Protein AF-A0A534X289-F1 (afdb_monomer)

Mean predicted aligned error: 10.3 Å

Foldseek 3Di:
DDPLPPPPPDPPDPDDDDDDDDDDDDDPPPPDPDPPDPDPQAEAWFEWFKWKWFAQPLPPDLQAIKTKTKTKDAQDPDAFKADCQAQNKKKKKWWDDPDTDIDIATGHHHDQKDDPPVFWIKGADCQLPRHFWRIWIWGQDPNGMTIIITMGGSNSHDDPDFQAAQTAKIKMWMGRGVIHIYIAIFHDPQDFDFPDRHSGMTMGGDRPHTDHD

Structure (mmCIF, N/CA/C/O backbone):
data_AF-A0A534X289-F1
#
_entry.id   AF-A0A534X289-F1
#
loop_
_atom_site.group_PDB
_atom_site.id
_atom_site.type_symbol
_atom_site.label_atom_id
_atom_site.label_alt_id
_atom_site.label_comp_id
_atom_site.label_asym_id
_atom_site.label_entity_id
_atom_site.label_seq_id
_atom_site.pdbx_PDB_ins_code
_atom_site.Cartn_x
_atom_site.Cartn_y
_atom_site.Cartn_z
_atom_site.occupancy
_atom_site.B_iso_or_equiv
_atom_site.auth_seq_id
_atom_site.auth_comp_id
_atom_site.auth_asym_id
_atom_site.auth_atom_id
_atom_site.pdbx_PDB_model_num
ATOM 1 N N . MET A 1 1 ? -25.146 16.264 -45.086 1.00 42.78 1 MET A N 1
ATOM 2 C CA . MET A 1 1 ? -25.282 15.901 -43.659 1.00 42.78 1 MET A CA 1
ATOM 3 C C . MET A 1 1 ? -25.116 17.182 -42.868 1.00 42.78 1 MET A C 1
ATOM 5 O O . MET A 1 1 ? -24.154 17.893 -43.120 1.00 42.78 1 MET A O 1
ATOM 9 N N . ASN A 1 2 ? -26.089 17.523 -42.028 1.00 36.06 2 ASN A N 1
ATOM 10 C CA . ASN A 1 2 ? -26.164 18.832 -41.381 1.00 36.06 2 ASN A CA 1
ATOM 11 C C . ASN A 1 2 ? -25.191 18.915 -40.191 1.00 36.06 2 ASN A C 1
ATOM 13 O O . ASN A 1 2 ? -24.971 17.919 -39.499 1.00 36.06 2 ASN A O 1
ATOM 17 N N . ALA A 1 3 ? -24.617 20.099 -39.957 1.00 41.97 3 ALA A N 1
ATOM 18 C CA . ALA A 1 3 ? -23.594 20.350 -38.932 1.00 41.97 3 ALA A CA 1
ATOM 19 C C . ALA A 1 3 ? -24.076 20.116 -37.487 1.00 41.97 3 ALA A C 1
ATOM 21 O O . ALA A 1 3 ? -23.269 19.931 -36.582 1.00 41.97 3 ALA A O 1
ATOM 22 N N . GLU A 1 4 ? -25.389 20.046 -37.282 1.00 44.88 4 GLU A N 1
ATOM 23 C CA . GLU A 1 4 ? -26.032 19.767 -35.995 1.00 44.88 4 GLU A CA 1
ATOM 24 C C . GLU A 1 4 ? -25.746 18.366 -35.421 1.00 44.88 4 GLU A C 1
ATOM 26 O O . GLU A 1 4 ? -26.003 18.129 -34.245 1.00 44.88 4 GLU A O 1
ATOM 31 N N . ASN A 1 5 ? -25.122 17.469 -36.195 1.00 46.94 5 ASN A N 1
ATOM 32 C CA . ASN A 1 5 ? -24.736 16.129 -35.735 1.00 46.94 5 ASN A CA 1
ATOM 33 C C . ASN A 1 5 ? -23.223 15.948 -35.487 1.00 46.94 5 ASN A C 1
ATOM 35 O O . ASN A 1 5 ? -22.784 14.819 -35.263 1.00 46.94 5 ASN A O 1
ATOM 39 N N . ASN A 1 6 ? -22.407 17.009 -35.539 1.00 48.06 6 ASN A N 1
ATOM 40 C CA . ASN A 1 6 ? -20.945 16.903 -35.421 1.00 48.06 6 ASN A CA 1
ATOM 41 C C . ASN A 1 6 ? -20.395 17.678 -34.208 1.00 48.06 6 ASN A C 1
ATOM 43 O O . ASN A 1 6 ? -19.844 18.765 -34.348 1.00 48.06 6 ASN A O 1
ATOM 47 N N . TRP A 1 7 ? -20.539 17.111 -33.004 1.00 50.19 7 TRP A N 1
ATOM 48 C CA . TRP A 1 7 ? -20.202 17.776 -31.728 1.00 50.19 7 TRP A CA 1
ATOM 49 C C . TRP A 1 7 ? -18.795 17.513 -31.174 1.00 50.19 7 TRP A C 1
ATOM 51 O O . TRP A 1 7 ? -18.571 17.550 -29.961 1.00 50.19 7 TRP A O 1
ATOM 61 N N . TRP A 1 8 ? -17.812 17.258 -32.031 1.00 44.53 8 TRP A N 1
ATOM 62 C CA . TRP A 1 8 ? -16.440 17.020 -31.580 1.00 44.53 8 TRP A CA 1
ATOM 63 C C . TRP A 1 8 ? -15.754 18.346 -31.231 1.00 44.53 8 TRP A C 1
ATOM 65 O O . TRP A 1 8 ? -15.040 18.917 -32.047 1.00 44.53 8 TRP A O 1
ATOM 75 N N . GLY A 1 9 ? -15.985 18.857 -30.018 1.00 46.88 9 GLY A N 1
ATOM 76 C CA . GLY A 1 9 ? -15.234 20.020 -29.528 1.00 46.88 9 GLY A CA 1
ATOM 77 C C . GLY A 1 9 ? -15.714 20.701 -28.249 1.00 46.88 9 GLY A C 1
ATOM 78 O O . GLY A 1 9 ? -14.946 21.456 -27.661 1.00 46.88 9 GLY A O 1
ATOM 79 N N . CYS A 1 10 ? -16.928 20.442 -27.759 1.00 41.38 10 CYS A N 1
ATOM 80 C C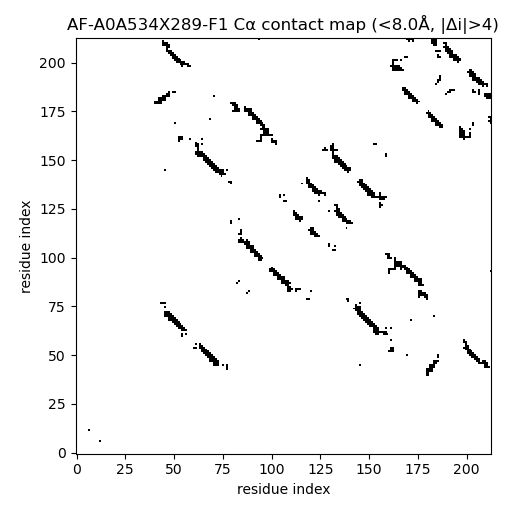A . CYS A 1 10 ? -17.452 21.152 -26.588 1.00 41.38 10 CYS A CA 1
ATOM 81 C C . CYS A 1 10 ? -17.689 20.180 -25.431 1.00 41.38 10 CYS A C 1
ATOM 83 O O . CYS A 1 10 ? -18.550 19.309 -25.517 1.00 41.38 10 CYS A O 1
ATOM 85 N N . ALA A 1 11 ? -16.973 20.356 -24.320 1.00 43.47 11 ALA A N 1
ATOM 86 C CA . ALA A 1 11 ? -17.063 19.492 -23.138 1.00 43.47 11 ALA A CA 1
ATOM 87 C C . ALA A 1 11 ? -18.446 19.477 -22.436 1.00 43.47 11 ALA A C 1
ATOM 89 O O . ALA A 1 11 ? -18.599 18.764 -21.449 1.00 43.47 11 ALA A O 1
ATOM 90 N N . ALA A 1 12 ? -19.445 20.237 -22.907 1.00 47.31 12 ALA A N 1
ATOM 91 C CA . ALA A 1 12 ? -20.741 20.374 -22.235 1.00 47.31 12 ALA A CA 1
ATOM 92 C C . ALA A 1 12 ? -22.000 20.244 -23.124 1.00 47.31 12 ALA A C 1
ATOM 94 O O . ALA A 1 12 ? -23.100 20.321 -22.587 1.00 47.31 12 ALA A O 1
ATOM 95 N N . GLY A 1 13 ? -21.891 20.020 -24.442 1.00 42.81 13 GLY A N 1
ATOM 96 C CA . GLY A 1 13 ? -23.067 20.038 -25.337 1.00 42.81 13 GLY A CA 1
ATOM 97 C C . GLY A 1 13 ? -23.806 21.397 -25.355 1.00 42.81 13 GLY A C 1
ATOM 98 O O . GLY A 1 13 ? -23.381 22.351 -24.696 1.00 42.81 13 GLY A O 1
ATOM 99 N N . PRO A 1 14 ? -24.894 21.551 -26.129 1.00 42.94 14 PRO A N 1
ATOM 100 C CA . PRO A 1 14 ? -25.684 22.778 -26.104 1.00 42.94 14 PRO A CA 1
ATOM 101 C C . PRO A 1 14 ? -26.495 22.836 -24.794 1.00 42.94 14 PRO A C 1
ATOM 103 O O . PRO A 1 14 ? -26.912 21.786 -24.296 1.00 42.94 14 PRO A O 1
ATOM 106 N N . PRO A 1 15 ? -26.762 24.035 -24.235 1.00 50.62 15 PRO A N 1
ATOM 107 C CA . PRO A 1 15 ? -26.709 25.353 -24.872 1.00 50.62 15 PRO A CA 1
ATOM 108 C C . PRO A 1 15 ? -25.656 26.291 -24.236 1.00 50.62 15 PRO A C 1
ATOM 110 O O . PRO A 1 15 ? -25.992 27.346 -23.700 1.00 50.62 15 PRO A O 1
ATOM 113 N N . GLY A 1 16 ? -24.374 25.909 -24.254 1.00 43.03 16 GLY A N 1
ATOM 114 C CA . GLY A 1 16 ? -23.273 26.747 -23.754 1.00 43.03 16 GLY A CA 1
ATOM 115 C C . GLY A 1 16 ? -22.749 27.763 -24.782 1.00 43.03 16 GLY A C 1
ATOM 116 O O . GLY A 1 16 ? -22.649 27.457 -25.967 1.00 43.03 16 GLY A O 1
ATOM 117 N N . ALA A 1 17 ? -22.404 28.971 -24.327 1.00 38.16 17 ALA A N 1
ATOM 118 C CA . ALA A 1 17 ? -21.911 30.078 -25.153 1.00 38.16 17 ALA A CA 1
ATOM 119 C C . ALA A 1 17 ? -20.528 29.801 -25.786 1.00 38.16 17 ALA A C 1
ATOM 121 O O . ALA A 1 17 ? -19.626 29.320 -25.101 1.00 38.16 17 ALA A O 1
ATOM 122 N N . GLY A 1 18 ? -20.361 30.162 -27.070 1.00 44.59 18 GLY A N 1
ATOM 123 C CA . GLY A 1 18 ? -19.090 30.066 -27.814 1.00 44.59 18 GLY A CA 1
ATOM 124 C C . GLY A 1 18 ? -19.161 29.453 -29.223 1.00 44.59 18 GLY A C 1
ATOM 125 O O . GLY A 1 18 ? -18.144 28.980 -29.711 1.00 44.59 18 GLY A O 1
ATOM 126 N N . CYS A 1 19 ? -20.337 29.397 -29.858 1.00 44.69 19 CYS A N 1
ATOM 127 C CA . CYS A 1 19 ? -20.492 28.937 -31.244 1.00 44.69 19 CYS A CA 1
ATOM 128 C C . CYS A 1 19 ? -20.984 30.101 -32.114 1.00 44.69 19 CYS A C 1
ATOM 130 O O . CYS A 1 19 ? -22.182 30.368 -32.197 1.00 44.69 19 CYS A O 1
ATOM 132 N N . ASP A 1 20 ? -20.054 30.839 -32.697 1.00 40.94 20 ASP A N 1
ATOM 133 C CA . ASP A 1 20 ? -20.297 31.952 -33.603 1.00 40.94 20 ASP A CA 1
ATOM 134 C C . ASP A 1 20 ? -20.707 31.467 -35.007 1.00 40.94 20 ASP A C 1
ATOM 136 O O . ASP A 1 20 ? -20.349 30.391 -35.483 1.00 40.94 20 ASP A O 1
ATOM 140 N N . THR A 1 21 ? -21.543 32.282 -35.644 1.00 45.06 21 THR A N 1
ATOM 141 C CA . THR A 1 21 ? -22.489 32.005 -36.737 1.00 45.06 21 THR A CA 1
ATOM 142 C C . THR A 1 21 ? -21.858 31.853 -38.130 1.00 45.06 21 THR A C 1
ATOM 144 O O . THR A 1 21 ? -22.389 32.350 -39.124 1.00 45.06 21 THR A O 1
ATOM 147 N N . GLY A 1 22 ? -20.715 31.180 -38.238 1.00 43.75 22 GLY A N 1
ATOM 148 C CA . GLY A 1 22 ? -20.023 30.990 -39.514 1.00 43.75 22 GLY A CA 1
ATOM 149 C C . GLY A 1 22 ? -20.717 29.978 -40.433 1.00 43.75 22 GLY A C 1
ATOM 150 O O . GLY A 1 22 ? -20.530 28.775 -40.286 1.00 43.75 22 GLY A O 1
ATOM 151 N N . THR A 1 23 ? -21.468 30.442 -41.435 1.00 44.94 23 THR A N 1
ATOM 152 C CA . THR A 1 23 ? -21.873 29.613 -42.584 1.00 44.94 23 THR A CA 1
ATOM 153 C C . THR A 1 23 ? -20.751 29.586 -43.620 1.00 44.94 23 THR A C 1
ATOM 155 O O . THR A 1 23 ? -20.653 30.480 -44.459 1.00 44.94 23 THR A O 1
ATOM 158 N N . GLY A 1 24 ? -19.900 28.562 -43.563 1.00 44.59 24 GLY A N 1
ATOM 159 C CA . GLY A 1 24 ? -18.888 28.271 -44.579 1.00 44.59 24 GLY A CA 1
ATOM 160 C C . GLY A 1 24 ? -18.787 26.769 -44.844 1.00 44.59 24 GLY A C 1
ATOM 161 O O . GLY A 1 24 ? -19.017 25.962 -43.944 1.00 44.59 24 GLY A O 1
ATOM 162 N N . ASN A 1 25 ? -18.461 26.385 -46.082 1.00 47.44 25 ASN A N 1
ATOM 163 C CA . ASN A 1 25 ? -18.229 24.985 -46.437 1.00 47.44 25 ASN A CA 1
ATOM 164 C C . ASN A 1 25 ? -16.987 24.461 -45.702 1.00 47.44 25 ASN A C 1
ATOM 166 O O . ASN A 1 25 ? -15.884 24.961 -45.912 1.00 47.44 25 ASN A O 1
ATOM 170 N N . VAL A 1 26 ? -17.163 23.434 -44.871 1.00 47.91 26 VAL A N 1
ATOM 171 C CA . VAL A 1 26 ? -16.056 22.657 -44.302 1.00 47.91 26 VAL A CA 1
ATOM 172 C C . VAL A 1 26 ? -15.535 21.685 -45.358 1.00 47.91 26 VAL A C 1
ATOM 174 O O . VAL A 1 26 ? -16.252 20.786 -45.791 1.00 47.91 26 VAL A O 1
ATOM 177 N N . ASP A 1 27 ? -14.291 21.892 -45.783 1.00 44.59 27 ASP A N 1
ATOM 178 C CA . ASP A 1 27 ? -13.539 20.958 -46.620 1.00 44.59 27 ASP A CA 1
ATOM 179 C C . ASP A 1 27 ? -13.237 19.688 -45.805 1.00 44.59 27 ASP A C 1
ATOM 181 O O . ASP A 1 27 ? -12.596 19.745 -44.754 1.00 44.59 27 ASP A O 1
ATOM 185 N N . THR A 1 28 ? -13.767 18.539 -46.228 1.00 50.28 28 THR A N 1
ATOM 186 C CA . THR A 1 28 ? -13.704 17.280 -45.466 1.00 50.28 28 THR A CA 1
ATOM 187 C C . THR A 1 28 ? -12.514 16.400 -45.848 1.00 50.28 28 THR A C 1
ATOM 189 O O . THR A 1 28 ? -12.622 15.172 -45.746 1.00 50.28 28 THR A O 1
ATOM 192 N N . SER A 1 29 ? -11.383 16.949 -46.313 1.00 51.28 29 SER A N 1
ATOM 193 C CA . SER A 1 29 ? -10.235 16.085 -46.603 1.00 51.28 29 SER A CA 1
ATOM 194 C C . SER A 1 29 ? -8.828 16.655 -46.401 1.00 51.28 29 SER A C 1
ATOM 196 O O . SER A 1 29 ? -8.541 17.761 -46.848 1.00 51.28 29 SER A O 1
ATOM 198 N N . PRO A 1 30 ? -7.919 15.846 -45.811 1.00 50.28 30 PRO A N 1
ATOM 199 C CA . PRO A 1 30 ? -8.177 14.541 -45.199 1.00 50.28 30 PRO A CA 1
ATOM 200 C C . PRO A 1 30 ? -8.725 14.706 -43.775 1.00 50.28 30 PRO A C 1
ATOM 202 O O . PRO A 1 30 ? -8.276 15.565 -43.018 1.00 50.28 30 PRO A O 1
ATOM 205 N N . ALA A 1 31 ? -9.684 13.858 -43.392 1.00 56.19 31 ALA A N 1
ATOM 206 C CA . ALA A 1 31 ? -10.112 13.749 -42.002 1.00 56.19 31 ALA A CA 1
ATOM 207 C C . ALA A 1 31 ? -8.892 13.423 -41.126 1.00 56.19 31 ALA A C 1
ATOM 209 O O . ALA A 1 31 ? -8.184 12.446 -41.381 1.00 56.19 31 ALA A O 1
ATOM 210 N N . ALA A 1 32 ? -8.631 14.255 -40.116 1.00 54.12 32 ALA A N 1
ATOM 211 C CA . ALA A 1 32 ? -7.597 13.982 -39.130 1.00 54.12 32 ALA A CA 1
ATOM 212 C C . ALA A 1 32 ? -7.827 12.587 -38.529 1.00 54.12 32 ALA A C 1
ATOM 214 O O . ALA A 1 32 ? -8.963 12.218 -38.219 1.00 54.12 32 ALA A O 1
ATOM 215 N N . ALA A 1 33 ? -6.756 11.802 -38.395 1.00 55.50 33 ALA A N 1
ATOM 216 C CA . ALA A 1 33 ? -6.830 10.483 -37.785 1.00 55.50 33 ALA A CA 1
ATOM 217 C C . ALA A 1 33 ? -7.488 10.597 -36.403 1.00 55.50 33 ALA A C 1
ATOM 219 O O . ALA A 1 33 ? -7.084 11.427 -35.587 1.00 55.50 33 ALA A O 1
ATOM 220 N N . VAL A 1 34 ? -8.508 9.773 -36.156 1.00 55.94 34 VAL A N 1
ATOM 221 C CA . VAL A 1 34 ? -9.132 9.659 -34.836 1.00 55.94 34 VAL A CA 1
ATOM 222 C C . VAL A 1 34 ? -8.006 9.336 -33.848 1.00 55.94 34 VAL A C 1
ATOM 224 O O . VAL A 1 34 ? -7.309 8.342 -34.070 1.00 55.94 34 VAL A O 1
ATOM 227 N N . PRO A 1 35 ? -7.760 10.151 -32.804 1.00 49.84 35 PRO A N 1
ATOM 228 C CA . PRO A 1 35 ? -6.752 9.803 -31.817 1.00 49.84 35 PRO A CA 1
ATOM 229 C C . PRO A 1 35 ? -7.124 8.439 -31.243 1.00 49.84 35 PRO A C 1
ATOM 231 O O . PRO A 1 35 ? -8.281 8.213 -30.878 1.00 49.84 35 PRO A O 1
ATOM 234 N N . ASN A 1 36 ? -6.161 7.515 -31.217 1.00 50.38 36 ASN A N 1
ATOM 235 C CA . ASN A 1 36 ? -6.362 6.188 -30.655 1.00 50.38 36 ASN A CA 1
ATOM 236 C C . ASN A 1 36 ? -7.048 6.328 -29.289 1.00 50.38 36 ASN A C 1
ATOM 238 O O . ASN A 1 36 ? -6.600 7.107 -28.445 1.00 50.38 36 ASN A O 1
ATOM 242 N N . SER A 1 37 ? -8.131 5.574 -29.077 1.00 52.91 37 SER A N 1
ATOM 243 C CA . SER A 1 37 ? -8.743 5.410 -27.758 1.00 52.91 37 SER A CA 1
ATOM 244 C C . SER A 1 37 ? -7.634 5.178 -26.735 1.00 52.91 37 SER A C 1
ATOM 246 O O . SER A 1 37 ? -6.794 4.309 -26.989 1.00 52.91 37 SER A O 1
ATOM 248 N N . CYS A 1 38 ? -7.609 5.954 -25.639 1.00 45.84 38 CYS A N 1
ATOM 249 C CA . CYS A 1 38 ? -6.645 5.798 -24.546 1.00 45.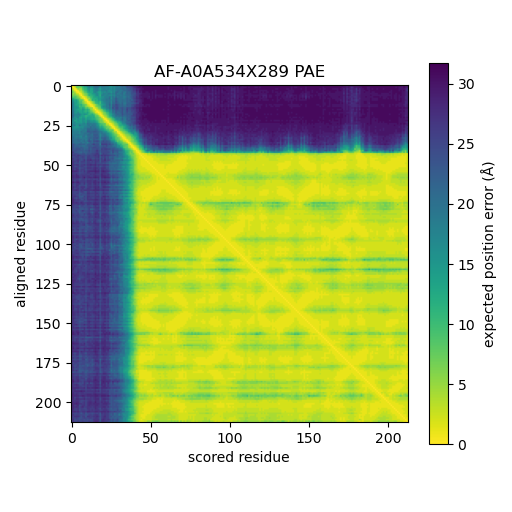84 38 CYS A CA 1
ATOM 250 C C . CYS A 1 38 ? -6.367 4.312 -24.335 1.00 45.84 38 CYS A C 1
ATOM 252 O O . CYS A 1 38 ? -7.279 3.568 -23.968 1.00 45.84 38 CYS A O 1
ATOM 254 N N . ALA A 1 39 ? -5.134 3.877 -24.618 1.00 44.91 39 ALA A N 1
ATOM 255 C CA . ALA A 1 39 ? -4.733 2.523 -24.287 1.00 44.91 39 ALA A CA 1
ATOM 256 C C . ALA A 1 39 ? -5.073 2.315 -22.803 1.00 44.91 39 ALA A C 1
ATOM 258 O O . ALA A 1 39 ? -4.794 3.218 -22.001 1.00 44.91 39 ALA A O 1
ATOM 259 N N . PRO A 1 40 ? -5.724 1.199 -22.427 1.00 50.16 40 PRO A N 1
ATOM 260 C CA . PRO A 1 40 ? -5.972 0.932 -21.023 1.00 50.16 40 PRO A CA 1
ATOM 261 C C . PRO A 1 40 ? -4.629 1.044 -20.309 1.00 50.16 40 PRO A C 1
ATOM 263 O O . PRO A 1 40 ? -3.630 0.499 -20.783 1.00 50.16 40 PRO A O 1
ATOM 266 N N . THR A 1 41 ? -4.583 1.799 -19.210 1.00 52.97 41 THR A N 1
ATOM 267 C CA . THR A 1 41 ? -3.418 1.778 -18.330 1.00 52.97 41 THR A CA 1
ATOM 268 C C . THR A 1 41 ? -3.164 0.314 -18.013 1.00 52.97 41 THR A C 1
ATOM 270 O O . THR A 1 41 ? -4.022 -0.338 -17.408 1.00 52.97 41 THR A O 1
ATOM 273 N N . VAL A 1 42 ? -2.039 -0.219 -18.504 1.00 59.69 42 VAL A N 1
ATOM 274 C CA . VAL A 1 42 ? -1.662 -1.605 -18.235 1.00 59.69 42 VAL A CA 1
ATOM 275 C C . VAL A 1 42 ? -1.704 -1.753 -16.720 1.00 59.69 42 VAL A C 1
ATOM 277 O O . VAL A 1 42 ? -1.259 -0.866 -15.984 1.00 59.69 42 VAL A O 1
ATOM 280 N N . THR A 1 43 ? -2.442 -2.761 -16.277 1.00 84.12 43 THR A N 1
ATOM 281 C CA . THR A 1 43 ? -2.729 -2.976 -14.869 1.00 84.12 43 THR A CA 1
ATOM 282 C C . THR A 1 43 ? -2.258 -4.374 -14.531 1.00 84.12 43 THR A C 1
ATOM 284 O O . THR A 1 43 ? -2.942 -5.352 -14.827 1.00 84.12 43 THR A O 1
ATOM 287 N N . ALA A 1 44 ? -1.086 -4.450 -13.914 1.00 93.12 44 ALA A N 1
ATOM 288 C CA . ALA A 1 44 ? -0.560 -5.669 -13.333 1.00 93.12 44 ALA A CA 1
ATOM 289 C C . ALA A 1 44 ? -1.318 -6.003 -12.042 1.00 93.12 44 ALA A C 1
ATOM 291 O O . ALA A 1 44 ? -1.641 -5.121 -11.234 1.00 93.12 44 ALA A O 1
ATOM 292 N N . THR A 1 45 ? -1.588 -7.283 -11.813 1.00 95.75 45 THR A N 1
ATOM 293 C CA . THR A 1 45 ? -2.197 -7.763 -10.570 1.00 95.75 45 THR A CA 1
ATOM 294 C C . THR A 1 45 ? -1.184 -8.567 -9.788 1.00 95.75 45 THR A C 1
ATOM 296 O O . THR A 1 45 ? -0.846 -9.673 -10.176 1.00 95.75 45 THR A O 1
ATOM 299 N N . VAL A 1 46 ? -0.774 -8.043 -8.635 1.00 97.19 46 VAL A N 1
ATOM 300 C CA . VAL A 1 46 ? 0.269 -8.644 -7.803 1.00 97.19 46 VAL A CA 1
ATOM 301 C C . VAL A 1 46 ? -0.351 -9.290 -6.571 1.00 97.19 46 VAL A C 1
ATOM 303 O O . VAL A 1 46 ? -1.135 -8.675 -5.834 1.00 97.19 46 VAL A O 1
ATOM 306 N N . ARG A 1 47 ? 0.057 -10.521 -6.259 1.00 98.19 47 ARG A N 1
ATOM 307 C CA . ARG A 1 47 ? -0.396 -11.213 -5.049 1.00 98.19 47 ARG A CA 1
ATOM 308 C C . ARG A 1 47 ? -0.002 -10.483 -3.760 1.00 98.19 47 ARG A C 1
ATOM 310 O O . ARG A 1 47 ? 1.172 -10.301 -3.408 1.00 98.19 47 ARG A O 1
ATOM 317 N N . GLY A 1 48 ? -1.026 -10.140 -2.981 1.00 98.12 48 GLY A N 1
ATOM 318 C CA . GLY A 1 48 ? -0.882 -9.581 -1.644 1.00 98.12 48 GLY A CA 1
ATOM 319 C C . GLY A 1 48 ? -0.256 -10.557 -0.639 1.00 98.12 48 GLY A C 1
ATOM 320 O O . GLY A 1 48 ? -0.229 -11.772 -0.816 1.00 98.12 48 GLY A O 1
ATOM 321 N N . LYS A 1 49 ? 0.234 -10.021 0.480 1.00 98.56 49 LYS A N 1
ATOM 322 C CA . LYS A 1 49 ? 0.782 -10.792 1.606 1.00 98.56 49 LYS A CA 1
ATOM 323 C C . LYS A 1 49 ? 0.163 -10.399 2.943 1.00 98.56 49 LYS A C 1
ATOM 325 O O . LYS A 1 49 ? -0.254 -11.275 3.702 1.00 98.56 49 LYS A O 1
ATOM 330 N N . VAL A 1 50 ? 0.109 -9.103 3.245 1.00 98.81 50 VAL A N 1
ATOM 331 C CA . VAL A 1 50 ? -0.545 -8.561 4.446 1.00 98.81 50 VAL A CA 1
ATOM 332 C C . VAL A 1 50 ? -1.199 -7.233 4.107 1.00 98.81 50 VAL A C 1
ATOM 334 O O . VAL A 1 50 ? -0.543 -6.363 3.543 1.00 98.81 50 VAL A O 1
ATOM 337 N N . PHE A 1 51 ? -2.441 -7.063 4.542 1.00 98.81 51 PHE A N 1
ATOM 338 C CA . PHE A 1 51 ? -3.100 -5.771 4.648 1.00 98.81 51 PHE A CA 1
ATOM 339 C C . PHE A 1 51 ? -3.427 -5.509 6.114 1.00 98.81 51 PHE A C 1
ATOM 341 O O . PHE A 1 51 ? -3.894 -6.407 6.819 1.00 98.81 51 PHE A O 1
ATOM 348 N N . LEU A 1 52 ? -3.142 -4.306 6.596 1.00 98.81 52 LEU A N 1
ATOM 349 C CA . LEU A 1 52 ? -3.397 -3.899 7.970 1.00 98.81 52 LEU A CA 1
ATOM 350 C C . LEU A 1 52 ? -3.807 -2.432 8.004 1.00 98.81 52 LEU A C 1
ATOM 352 O O . LEU A 1 52 ? -3.038 -1.576 7.572 1.00 98.81 52 LEU A O 1
ATOM 356 N N . VAL A 1 53 ? -4.941 -2.164 8.639 1.00 98.69 53 VAL A N 1
ATOM 357 C CA . VAL A 1 53 ? -5.317 -0.853 9.166 1.00 98.69 53 VAL A CA 1
ATOM 358 C C . VAL A 1 53 ? -5.423 -0.998 10.677 1.00 98.69 53 VAL A C 1
ATOM 360 O O . VAL A 1 53 ? -6.114 -1.886 11.178 1.00 98.69 53 VAL A O 1
ATOM 363 N N . ARG A 1 54 ? -4.707 -0.158 11.418 1.00 98.50 54 ARG A N 1
ATOM 364 C CA . ARG A 1 54 ? -4.793 -0.077 12.876 1.00 98.50 54 ARG A CA 1
ATOM 365 C C . ARG A 1 54 ? -5.165 1.343 13.272 1.00 98.50 54 ARG A C 1
ATOM 367 O O . ARG A 1 54 ? -4.483 2.280 12.868 1.00 98.50 54 ARG A O 1
ATOM 374 N N . ASP A 1 55 ? -6.175 1.456 14.117 1.00 97.94 55 ASP A N 1
ATOM 375 C CA . ASP A 1 55 ? -6.638 2.678 14.765 1.00 97.94 55 ASP A CA 1
ATOM 376 C C . ASP A 1 55 ? -6.805 2.398 16.271 1.00 97.94 55 ASP A C 1
ATOM 378 O O . ASP A 1 55 ? -7.848 1.914 16.708 1.00 97.94 55 ASP A O 1
ATOM 382 N N . PRO A 1 56 ? -5.766 2.639 17.090 1.00 97.62 56 PRO A N 1
ATOM 383 C CA . PRO A 1 56 ? -5.819 2.345 18.522 1.00 97.62 56 PRO A CA 1
ATOM 384 C C . PRO A 1 56 ? -6.860 3.167 19.287 1.00 97.62 56 PRO A C 1
ATOM 386 O O . PRO A 1 56 ? -7.195 2.800 20.408 1.00 97.62 56 PRO A O 1
ATOM 389 N N . SER A 1 57 ? -7.326 4.278 18.713 1.00 96.38 57 SER A N 1
ATOM 390 C CA . SER A 1 57 ? -8.283 5.189 19.338 1.00 96.38 57 SER A CA 1
ATOM 391 C C . SER A 1 57 ? -9.709 4.989 18.814 1.00 96.38 57 SER A C 1
ATOM 393 O O . SER A 1 57 ? -10.574 5.802 19.125 1.00 96.38 57 SER A O 1
ATOM 395 N N . ALA A 1 58 ? -9.957 3.950 18.004 1.00 94.56 58 ALA A N 1
ATOM 396 C CA . ALA A 1 58 ? -11.268 3.645 17.421 1.00 94.56 58 ALA A CA 1
ATOM 397 C C . ALA A 1 58 ? -11.938 4.865 16.753 1.00 94.56 58 ALA A C 1
ATOM 399 O O . ALA A 1 58 ? -13.131 5.106 16.916 1.00 94.56 58 ALA A O 1
ATOM 400 N N . GLY A 1 59 ? -11.156 5.663 16.022 1.00 93.38 59 GLY A N 1
ATOM 401 C CA . GLY A 1 59 ? -11.633 6.851 15.315 1.00 93.38 59 GLY A CA 1
ATOM 402 C C . GLY A 1 59 ? -11.488 8.168 16.074 1.00 93.38 59 GLY A C 1
ATOM 403 O O . GLY A 1 59 ? -11.526 9.212 15.429 1.00 93.38 59 GLY A O 1
ATOM 404 N N . ALA A 1 60 ? -11.243 8.148 17.388 1.00 95.88 60 ALA A N 1
ATOM 405 C CA . ALA A 1 60 ? -11.126 9.380 18.174 1.00 95.88 60 ALA A CA 1
ATOM 406 C C . ALA A 1 60 ? -9.858 10.198 17.858 1.00 95.88 60 ALA A C 1
ATOM 408 O O . ALA A 1 60 ? -9.845 11.407 18.054 1.00 95.88 60 ALA A O 1
ATOM 409 N N . ASP A 1 61 ? -8.793 9.557 17.360 1.00 96.44 61 ASP A N 1
ATOM 410 C CA . ASP A 1 61 ? -7.545 10.236 16.990 1.00 96.44 61 ASP A CA 1
ATOM 411 C C . ASP A 1 61 ? -6.926 9.619 15.720 1.00 96.44 61 ASP A C 1
ATOM 413 O O . ASP A 1 61 ? -6.174 8.635 15.794 1.00 96.44 61 ASP A O 1
ATOM 417 N N . PRO A 1 62 ? -7.202 10.204 14.538 1.00 95.81 62 PRO A N 1
ATOM 418 C CA . PRO A 1 62 ? -6.645 9.745 13.270 1.00 95.81 62 PRO A CA 1
ATOM 419 C C . PRO A 1 62 ? -5.113 9.776 13.199 1.00 95.81 62 PRO A C 1
ATOM 421 O O . PRO A 1 62 ? -4.529 9.033 12.407 1.00 95.81 62 PRO A O 1
ATOM 424 N N . THR A 1 63 ? -4.426 10.572 14.026 1.00 97.25 63 THR A N 1
ATOM 425 C CA . THR A 1 63 ? -2.955 10.664 13.996 1.00 97.25 63 THR A CA 1
ATOM 426 C C . THR A 1 63 ? -2.285 9.380 14.496 1.00 97.25 63 THR A C 1
ATOM 428 O O . THR A 1 63 ? -1.158 9.046 14.114 1.00 97.25 63 THR A O 1
ATOM 431 N N . ARG A 1 64 ? -3.003 8.577 15.288 1.00 97.69 64 ARG A N 1
ATOM 432 C CA . ARG A 1 64 ? -2.532 7.275 15.785 1.00 97.69 64 ARG A CA 1
ATOM 433 C C . ARG A 1 64 ? -2.757 6.137 14.795 1.00 97.69 64 ARG A C 1
ATOM 435 O O . ARG A 1 64 ? -2.347 5.002 15.070 1.00 97.69 64 ARG A O 1
ATOM 442 N N . ARG A 1 65 ? -3.362 6.418 13.637 1.00 98.31 65 ARG A N 1
ATOM 443 C CA . ARG A 1 65 ? -3.590 5.419 12.593 1.00 98.31 65 ARG A CA 1
ATOM 444 C C . ARG A 1 65 ? -2.290 4.952 11.962 1.00 98.31 65 ARG A C 1
ATOM 446 O O . ARG A 1 65 ? -1.347 5.716 11.738 1.00 98.31 65 ARG A O 1
ATOM 453 N N . ARG A 1 66 ? -2.259 3.666 11.633 1.00 98.62 66 ARG A N 1
ATOM 454 C CA . ARG A 1 66 ? -1.155 3.028 10.919 1.00 98.62 66 ARG A CA 1
ATOM 455 C C . ARG A 1 66 ? -1.695 2.062 9.884 1.00 98.62 66 ARG A C 1
ATOM 457 O O . ARG A 1 66 ? -2.440 1.146 10.230 1.00 98.62 66 ARG A O 1
ATOM 464 N N . LEU A 1 67 ? -1.237 2.221 8.647 1.00 98.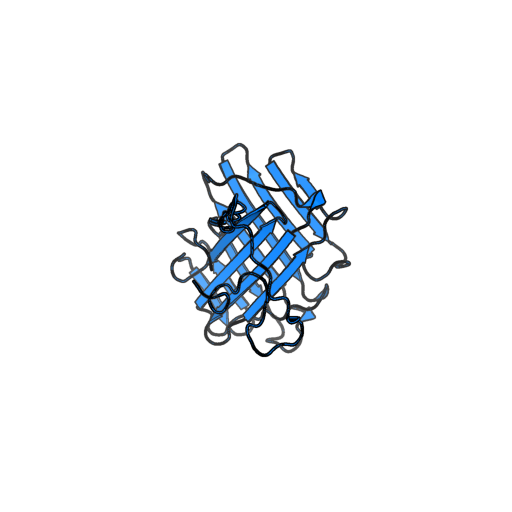75 67 LEU A N 1
ATOM 465 C CA . LEU A 1 67 ? -1.537 1.298 7.563 1.00 98.75 67 LEU A CA 1
ATOM 466 C C . LEU A 1 67 ? -0.261 0.599 7.108 1.00 98.75 67 LEU A C 1
ATOM 468 O O . LEU A 1 67 ? 0.805 1.212 7.018 1.00 98.75 67 LEU A O 1
ATOM 472 N N . LEU A 1 68 ? -0.371 -0.694 6.830 1.00 98.88 68 LEU A N 1
ATOM 473 C CA . LEU A 1 68 ? 0.700 -1.500 6.259 1.00 98.88 68 LEU A CA 1
ATOM 474 C C . LEU A 1 68 ? 0.120 -2.385 5.163 1.00 98.88 68 LEU A C 1
ATOM 476 O O . LEU A 1 68 ? -0.746 -3.216 5.435 1.00 98.88 68 LEU A O 1
ATOM 480 N N . VAL A 1 69 ? 0.667 -2.252 3.961 1.00 98.88 69 VAL A N 1
ATOM 481 C CA . VAL A 1 69 ? 0.382 -3.146 2.839 1.00 98.88 69 VAL A CA 1
ATOM 482 C C . VAL A 1 69 ? 1.675 -3.819 2.411 1.00 98.88 69 VAL A C 1
ATOM 484 O O . VAL A 1 69 ? 2.708 -3.163 2.271 1.00 98.88 69 VAL A O 1
ATOM 487 N N . LEU A 1 70 ? 1.627 -5.136 2.242 1.00 98.88 70 LEU A N 1
ATOM 488 C CA . LEU A 1 70 ? 2.715 -5.967 1.744 1.00 98.88 70 LEU A CA 1
ATOM 489 C C . LEU A 1 70 ? 2.197 -6.821 0.590 1.00 98.88 70 LEU A C 1
ATOM 491 O O . LEU A 1 70 ? 1.159 -7.466 0.741 1.00 98.88 70 LEU A O 1
ATOM 495 N N . ALA A 1 71 ? 2.964 -6.894 -0.492 1.00 98.44 71 ALA A N 1
ATOM 496 C CA . ALA A 1 71 ? 2.831 -7.870 -1.569 1.00 98.44 71 ALA A CA 1
ATOM 497 C C . ALA A 1 71 ? 4.040 -8.797 -1.579 1.00 98.44 71 ALA A C 1
ATOM 499 O O . ALA A 1 71 ? 5.162 -8.388 -1.254 1.00 98.44 71 ALA A O 1
ATOM 500 N N . ARG A 1 72 ? 3.791 -10.047 -1.955 1.00 98.06 72 ARG A N 1
ATOM 501 C CA . ARG A 1 72 ? 4.837 -11.010 -2.274 1.00 98.06 72 ARG A CA 1
ATOM 502 C C . ARG A 1 72 ? 4.262 -12.040 -3.224 1.00 98.06 72 ARG A C 1
ATOM 504 O O . ARG A 1 72 ? 3.544 -12.943 -2.795 1.00 98.06 72 ARG A O 1
ATOM 511 N N . GLU A 1 73 ? 4.679 -11.939 -4.469 1.00 97.31 73 GLU A N 1
ATOM 512 C CA . GLU A 1 73 ? 4.334 -12.875 -5.521 1.00 97.31 73 GLU A CA 1
ATOM 513 C C . GLU A 1 73 ? 5.580 -13.623 -5.971 1.00 97.31 73 GLU A C 1
ATOM 515 O O . GLU A 1 73 ? 6.620 -13.026 -6.250 1.00 97.31 73 GLU A O 1
ATOM 520 N N . LEU A 1 74 ? 5.494 -14.949 -5.964 1.00 94.94 74 LEU A N 1
ATOM 521 C CA . LEU A 1 74 ? 6.574 -15.810 -6.427 1.00 94.94 74 LEU A CA 1
ATOM 522 C C . LEU A 1 74 ? 6.403 -16.034 -7.928 1.00 94.94 74 LEU A C 1
ATOM 524 O O . LEU A 1 74 ? 5.273 -16.220 -8.364 1.00 94.94 74 LEU A O 1
ATOM 528 N N . ALA A 1 75 ? 7.512 -16.064 -8.673 1.00 93.06 75 ALA A N 1
ATOM 529 C CA . ALA A 1 75 ? 7.513 -16.299 -10.120 1.00 93.06 75 ALA A CA 1
ATOM 530 C C . ALA A 1 75 ? 6.524 -15.394 -10.887 1.00 93.06 75 ALA A C 1
ATOM 532 O O . ALA A 1 75 ? 5.775 -15.857 -11.740 1.00 93.06 75 ALA A O 1
ATOM 533 N N . SER A 1 76 ? 6.522 -14.101 -10.560 1.00 91.75 76 SER A N 1
ATOM 534 C CA . SER A 1 76 ? 5.660 -13.109 -11.201 1.00 91.75 76 SER A CA 1
ATOM 535 C C . SER A 1 76 ? 6.101 -12.848 -12.645 1.00 91.75 76 SER A C 1
ATOM 537 O O . SER A 1 76 ? 7.297 -12.639 -12.911 1.00 91.75 76 SER A O 1
ATOM 539 N N . GLY A 1 77 ? 5.129 -12.845 -13.559 1.00 90.38 77 GLY A N 1
ATOM 540 C CA . GLY A 1 77 ? 5.300 -12.429 -14.954 1.00 90.38 77 GLY A CA 1
ATOM 541 C C . GLY A 1 77 ? 5.315 -10.910 -15.134 1.00 90.38 77 GLY A C 1
ATOM 542 O O . GLY A 1 77 ? 5.734 -10.436 -16.188 1.00 90.38 77 GLY A O 1
ATOM 543 N N . ASP A 1 78 ? 4.927 -10.157 -14.102 1.00 91.75 78 ASP A N 1
ATOM 544 C CA . ASP A 1 78 ? 4.803 -8.708 -14.180 1.00 91.75 78 ASP A CA 1
ATOM 545 C C . ASP A 1 78 ? 6.167 -8.029 -14.316 1.00 91.75 78 ASP A C 1
ATOM 547 O O . ASP A 1 78 ? 7.177 -8.413 -13.697 1.00 91.75 78 ASP A O 1
ATOM 551 N N . MET A 1 79 ? 6.175 -6.972 -15.124 1.00 90.12 79 MET A N 1
ATOM 552 C CA . MET A 1 79 ? 7.318 -6.091 -15.312 1.00 90.12 79 MET A CA 1
ATOM 553 C C . MET A 1 79 ? 7.126 -4.802 -14.526 1.00 90.12 79 MET A C 1
ATOM 555 O O . MET A 1 79 ? 6.011 -4.383 -14.248 1.00 90.12 79 MET A O 1
ATOM 559 N N . LEU A 1 80 ? 8.238 -4.166 -14.160 1.00 93.50 80 LEU A N 1
ATOM 560 C CA . LEU A 1 80 ? 8.197 -2.851 -13.543 1.00 93.50 80 LEU A CA 1
ATOM 561 C C . LEU A 1 80 ? 8.345 -1.775 -14.624 1.00 93.50 80 LEU A C 1
ATOM 563 O O . LEU A 1 80 ? 9.445 -1.556 -15.130 1.00 93.50 80 LEU A O 1
ATOM 567 N N . VAL A 1 81 ? 7.249 -1.103 -14.958 1.00 94.12 81 VAL A N 1
ATOM 568 C CA . VAL A 1 81 ? 7.191 -0.040 -15.967 1.00 94.12 81 VAL A CA 1
ATOM 569 C C . VAL A 1 81 ? 7.061 1.339 -15.314 1.00 94.12 81 VAL A C 1
ATOM 571 O O . VAL A 1 81 ? 6.174 1.587 -14.491 1.00 94.12 81 VAL A O 1
ATOM 574 N N . GLY A 1 82 ? 7.938 2.255 -15.733 1.00 94.06 82 GLY A N 1
ATOM 575 C CA . GLY A 1 82 ? 7.968 3.657 -15.314 1.00 94.06 82 GLY A CA 1
ATOM 576 C C . GLY A 1 82 ? 9.104 3.998 -14.347 1.00 94.06 82 GLY A C 1
ATOM 577 O O . GLY A 1 82 ? 9.834 3.133 -13.864 1.00 94.06 82 GLY A O 1
ATOM 578 N N . ASN A 1 83 ? 9.255 5.294 -14.060 1.00 95.56 83 ASN A N 1
ATOM 579 C CA . ASN A 1 83 ? 10.277 5.802 -13.150 1.00 95.56 83 ASN A CA 1
ATOM 580 C C . ASN A 1 83 ? 9.682 6.825 -12.161 1.00 95.56 83 ASN A C 1
ATOM 582 O O . ASN A 1 83 ? 9.484 7.992 -12.513 1.00 95.56 83 ASN A O 1
ATOM 586 N N . PRO A 1 84 ? 9.430 6.436 -10.899 1.00 97.31 84 PRO A N 1
ATOM 587 C CA . PRO A 1 84 ? 8.860 7.343 -9.911 1.00 97.31 84 PRO A CA 1
ATOM 588 C C . PRO A 1 84 ? 9.869 8.385 -9.404 1.00 97.31 84 PRO A C 1
ATOM 590 O O . PRO A 1 84 ? 9.457 9.361 -8.784 1.00 97.31 84 PRO A O 1
ATOM 593 N N . ILE A 1 85 ? 11.174 8.237 -9.684 1.00 98.00 85 ILE A N 1
ATOM 594 C CA . ILE A 1 85 ? 12.164 9.277 -9.360 1.00 98.00 85 ILE A CA 1
ATOM 595 C C . ILE A 1 85 ? 11.861 10.548 -10.157 1.00 98.00 85 ILE A C 1
ATOM 597 O O . ILE A 1 85 ? 11.926 11.636 -9.590 1.00 98.00 85 ILE A O 1
ATOM 601 N N . THR A 1 86 ? 11.509 10.419 -11.439 1.00 97.50 86 THR A N 1
ATOM 602 C CA . THR A 1 86 ? 11.224 11.562 -12.321 1.00 97.50 86 THR A CA 1
ATOM 603 C C . THR A 1 86 ? 9.752 11.948 -12.317 1.00 97.50 86 THR A C 1
ATOM 605 O O . THR A 1 86 ? 9.438 13.131 -12.373 1.00 97.50 86 THR A O 1
ATOM 608 N N . ASN A 1 87 ? 8.850 10.970 -12.209 1.00 96.62 87 ASN A N 1
ATOM 609 C CA . ASN A 1 87 ? 7.424 11.208 -12.445 1.00 96.62 87 ASN A CA 1
ATOM 610 C C . ASN A 1 87 ? 6.590 11.199 -11.154 1.00 96.62 87 ASN A C 1
ATOM 612 O O . ASN A 1 87 ? 5.447 11.656 -11.144 1.00 96.62 87 ASN A O 1
ATOM 616 N N . GLY A 1 88 ? 7.142 10.690 -10.050 1.00 97.88 88 GLY A N 1
ATOM 617 C CA . GLY A 1 88 ? 6.390 10.420 -8.830 1.00 97.88 88 GLY A CA 1
ATOM 618 C C . GLY A 1 88 ? 5.465 9.210 -8.966 1.00 97.88 88 GLY A C 1
ATOM 619 O O . GLY A 1 88 ? 5.516 8.445 -9.934 1.00 97.88 88 GLY A O 1
ATOM 620 N N . ALA A 1 89 ? 4.627 9.017 -7.956 1.00 98.31 89 ALA A N 1
ATOM 621 C CA . ALA A 1 89 ? 3.658 7.933 -7.897 1.00 98.31 89 ALA A CA 1
ATOM 622 C C . ALA A 1 89 ? 2.416 8.350 -7.104 1.00 98.31 89 ALA A C 1
ATOM 624 O O . ALA A 1 89 ? 2.397 9.381 -6.426 1.00 98.31 89 ALA A O 1
ATOM 625 N N . SER A 1 90 ? 1.395 7.503 -7.124 1.00 98.19 90 SER A N 1
ATOM 626 C CA . SER A 1 90 ? 0.278 7.576 -6.190 1.00 98.19 90 SER A CA 1
ATOM 627 C C . SER A 1 90 ? -0.068 6.197 -5.642 1.00 98.19 90 SER A C 1
ATOM 629 O O . SER A 1 90 ? 0.225 5.165 -6.248 1.00 98.19 90 SER A O 1
ATOM 631 N N . ILE A 1 91 ? -0.650 6.175 -4.446 1.00 98.56 91 ILE A N 1
ATOM 632 C CA . ILE A 1 91 ? -1.109 4.950 -3.795 1.00 98.56 91 ILE A CA 1
ATOM 633 C C . ILE A 1 91 ? -2.556 5.158 -3.379 1.00 98.56 91 ILE A C 1
ATOM 635 O O . ILE A 1 91 ? -2.830 5.951 -2.481 1.00 98.56 91 ILE A O 1
ATOM 639 N N . LYS A 1 92 ? -3.482 4.424 -3.992 1.00 98.62 92 LYS A N 1
ATOM 640 C CA . LYS A 1 92 ? -4.864 4.329 -3.520 1.00 98.62 92 LYS A CA 1
ATOM 641 C C . LYS A 1 92 ? -4.983 3.145 -2.576 1.00 98.62 92 LYS A C 1
ATOM 643 O O . LYS A 1 92 ? -4.596 2.034 -2.929 1.00 98.62 92 LYS A O 1
ATOM 648 N N . ILE A 1 93 ? -5.530 3.374 -1.391 1.00 98.75 93 ILE A N 1
ATOM 649 C CA . ILE A 1 93 ? -5.855 2.325 -0.426 1.00 98.75 93 ILE A CA 1
ATOM 650 C C . ILE A 1 93 ? -7.368 2.253 -0.266 1.00 98.75 93 ILE A C 1
ATOM 652 O O . ILE A 1 93 ? -8.035 3.285 -0.194 1.00 98.75 93 ILE A O 1
ATOM 656 N N . ILE A 1 94 ? -7.892 1.032 -0.205 1.00 98.56 94 ILE A N 1
ATOM 657 C CA . ILE A 1 94 ? -9.316 0.728 -0.068 1.00 98.56 94 ILE A CA 1
ATOM 658 C C . ILE A 1 94 ? -9.476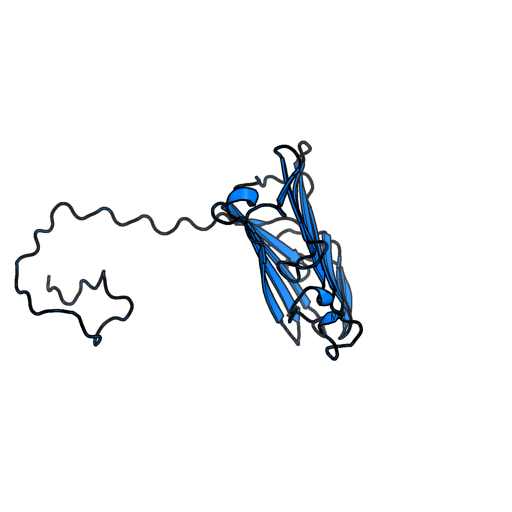 -0.281 1.073 1.00 98.56 94 ILE A C 1
ATOM 660 O O . ILE A 1 94 ? -8.748 -1.274 1.131 1.00 98.56 94 ILE A O 1
ATOM 664 N N . ALA A 1 95 ? -10.414 -0.031 1.980 1.00 98.31 95 ALA A N 1
ATOM 665 C CA . ALA A 1 95 ? -10.827 -0.973 3.011 1.00 98.31 95 ALA A CA 1
ATOM 666 C C . ALA A 1 95 ? -12.356 -1.066 3.009 1.00 98.31 95 ALA A C 1
ATOM 668 O O . ALA A 1 95 ? -13.035 -0.066 3.253 1.00 98.31 95 ALA A O 1
ATOM 669 N N . ASN A 1 96 ? -12.874 -2.259 2.728 1.00 98.00 96 ASN A N 1
ATOM 670 C CA . ASN A 1 96 ? -14.293 -2.510 2.525 1.00 98.00 96 ASN A CA 1
ATOM 671 C C . ASN A 1 96 ? -14.897 -3.292 3.694 1.00 98.00 96 ASN A C 1
ATOM 673 O O . ASN A 1 96 ? -14.265 -4.148 4.323 1.00 98.00 96 ASN A O 1
ATOM 677 N N . GLY A 1 97 ? -16.165 -3.026 3.967 1.00 95.44 97 GLY A N 1
ATOM 678 C CA . GLY A 1 97 ? -16.964 -3.676 4.997 1.00 95.44 97 GLY A CA 1
ATOM 679 C C . GLY A 1 97 ? -18.237 -2.889 5.250 1.00 95.44 97 GLY A C 1
ATOM 680 O O . GLY A 1 97 ? -18.656 -2.105 4.398 1.00 95.44 97 GLY A O 1
ATOM 681 N N . VAL A 1 98 ? -18.825 -3.049 6.435 1.00 95.94 98 VAL A N 1
ATOM 682 C CA . VAL A 1 98 ? -20.015 -2.263 6.813 1.00 95.94 98 VAL A CA 1
ATOM 683 C C . VAL A 1 98 ? -19.714 -0.762 6.785 1.00 95.94 98 VAL A C 1
ATOM 685 O O . VAL A 1 98 ? -20.518 0.024 6.295 1.00 95.94 98 VAL A O 1
ATOM 688 N N . THR A 1 99 ? -18.519 -0.367 7.229 1.00 94.25 99 THR A N 1
ATOM 689 C CA . THR A 1 99 ? -17.988 0.991 7.074 1.00 94.25 99 THR A CA 1
ATOM 690 C C . THR A 1 99 ? -16.818 0.982 6.098 1.00 94.25 99 THR A C 1
ATOM 692 O O . THR A 1 99 ? -15.688 0.666 6.462 1.00 94.25 99 THR A O 1
ATOM 695 N N . SER A 1 100 ? -17.085 1.313 4.836 1.00 96.88 100 SER A N 1
ATOM 696 C CA . SER A 1 100 ? -16.055 1.327 3.792 1.00 96.88 100 SER A CA 1
ATOM 697 C C . SER A 1 100 ? -15.362 2.687 3.703 1.00 96.88 100 SER A C 1
ATOM 699 O O . SER A 1 100 ? -15.985 3.734 3.873 1.00 96.88 100 SER A O 1
ATOM 701 N N . SER A 1 101 ? -14.057 2.686 3.432 1.00 97.75 101 SER A N 1
ATOM 702 C CA . SER A 1 101 ? -13.280 3.912 3.225 1.00 97.75 101 SER A CA 1
ATOM 703 C C . SER A 1 101 ? -12.174 3.708 2.194 1.00 97.75 101 SER A C 1
ATOM 705 O O . SER A 1 101 ? -11.607 2.621 2.060 1.00 97.75 101 SER A O 1
ATOM 707 N N . SER A 1 102 ? -11.850 4.769 1.456 1.00 98.12 102 SER A N 1
ATOM 708 C CA . SER A 1 102 ? -10.705 4.787 0.550 1.00 98.12 102 SER A CA 1
ATOM 709 C C . SER A 1 102 ? -10.033 6.154 0.539 1.00 98.12 102 SER A C 1
ATOM 711 O O . SER A 1 102 ? -10.667 7.171 0.821 1.00 98.12 102 SER A O 1
ATOM 713 N N . GLN A 1 103 ? -8.737 6.173 0.244 1.00 98.50 103 GLN A N 1
ATOM 714 C CA . GLN A 1 103 ? -7.955 7.400 0.129 1.00 98.50 103 GLN A CA 1
ATOM 715 C C . GLN A 1 103 ? -6.803 7.187 -0.850 1.00 98.50 103 GLN A C 1
ATOM 717 O O . GLN A 1 103 ? -6.169 6.127 -0.853 1.00 98.50 103 GLN A O 1
ATOM 722 N N . THR A 1 104 ? -6.520 8.212 -1.649 1.00 98.50 104 THR A N 1
ATOM 723 C CA . THR A 1 104 ? -5.337 8.273 -2.507 1.00 98.50 104 THR A CA 1
ATOM 724 C C . THR A 1 104 ? -4.280 9.155 -1.861 1.00 98.50 104 THR A C 1
ATOM 726 O O . THR A 1 104 ? -4.572 10.251 -1.386 1.00 98.50 104 THR A O 1
ATOM 729 N N . PHE A 1 105 ? -3.047 8.668 -1.856 1.00 98.38 105 PHE A N 1
ATOM 730 C CA . PHE A 1 105 ? -1.875 9.366 -1.357 1.00 98.38 105 PHE A CA 1
ATOM 731 C C . PHE A 1 105 ? -0.950 9.694 -2.522 1.00 98.38 105 PHE A C 1
ATOM 733 O O . PHE A 1 105 ? -0.578 8.801 -3.284 1.00 98.38 105 PHE A O 1
ATOM 740 N N . SER A 1 106 ? -0.559 10.958 -2.641 1.00 96.94 106 SER A N 1
ATOM 741 C CA . SER A 1 106 ? 0.425 11.400 -3.629 1.00 96.94 106 SER A CA 1
ATOM 742 C C . SER A 1 106 ? 1.840 11.193 -3.100 1.00 96.94 106 SER A C 1
ATOM 744 O O . SER A 1 106 ? 2.123 11.469 -1.935 1.00 96.94 106 SER A O 1
ATOM 746 N N . LEU A 1 107 ? 2.738 10.717 -3.958 1.00 97.56 107 LEU A N 1
ATOM 747 C CA . LEU A 1 107 ? 4.164 10.602 -3.683 1.00 97.56 107 LEU A CA 1
ATOM 748 C C . LEU A 1 107 ? 4.901 11.429 -4.741 1.00 97.56 107 LEU A C 1
ATOM 750 O O . LEU A 1 107 ? 5.085 10.946 -5.862 1.00 97.56 107 LEU A O 1
ATOM 754 N N . PRO A 1 108 ? 5.311 12.666 -4.416 1.00 97.06 108 PRO A N 1
ATOM 755 C CA . PRO A 1 108 ? 5.997 13.535 -5.363 1.00 97.06 108 PRO A CA 1
ATOM 756 C C . PRO A 1 108 ? 7.255 12.888 -5.952 1.00 97.06 108 PRO A C 1
ATOM 758 O O . PRO A 1 108 ? 7.899 12.048 -5.315 1.00 97.06 108 PRO A O 1
ATOM 761 N N . ALA A 1 109 ? 7.612 13.300 -7.167 1.00 97.50 109 ALA A N 1
ATOM 762 C CA . ALA A 1 109 ? 8.896 12.969 -7.773 1.00 97.50 109 ALA A CA 1
ATOM 763 C C . ALA A 1 109 ? 10.071 13.517 -6.938 1.00 97.50 109 ALA A C 1
ATOM 765 O O . ALA A 1 109 ? 9.917 14.433 -6.128 1.00 97.50 109 ALA A O 1
ATOM 766 N N . GLY A 1 110 ? 11.273 12.988 -7.170 1.00 94.56 110 GLY A N 1
ATOM 767 C CA . GLY A 1 110 ? 12.515 13.584 -6.682 1.00 94.56 110 GLY A CA 1
ATOM 768 C C . GLY A 1 110 ? 13.139 12.900 -5.466 1.00 94.56 110 GLY A C 1
ATOM 769 O O . GLY A 1 110 ? 13.183 11.675 -5.357 1.00 94.56 110 GLY A O 1
ATOM 770 N N . ALA A 1 111 ? 13.703 13.710 -4.565 1.00 90.69 111 ALA A N 1
ATOM 771 C CA . ALA A 1 111 ? 14.771 13.298 -3.650 1.00 90.69 111 ALA A CA 1
ATOM 772 C C . ALA A 1 111 ? 14.392 12.251 -2.588 1.00 90.69 111 ALA A C 1
ATOM 774 O O . ALA A 1 111 ? 15.296 11.690 -1.968 1.00 90.69 111 ALA A O 1
ATOM 775 N N . GLN A 1 112 ? 13.110 11.954 -2.374 1.00 95.81 112 GLN A N 1
ATOM 776 C CA . GLN A 1 112 ? 12.697 10.872 -1.470 1.00 95.81 112 GLN A CA 1
ATOM 777 C C . GLN A 1 112 ? 12.806 9.489 -2.125 1.00 95.81 112 GLN A C 1
ATOM 779 O O . GLN A 1 112 ? 12.917 8.482 -1.419 1.00 95.81 112 GLN A O 1
ATOM 784 N N . TRP A 1 113 ? 12.821 9.438 -3.461 1.00 98.06 113 TRP A N 1
ATOM 785 C CA . TRP A 1 113 ? 12.964 8.214 -4.235 1.00 98.06 113 TRP A CA 1
ATOM 786 C C . TRP A 1 113 ? 14.426 7.815 -4.417 1.00 98.06 113 TRP A C 1
ATOM 788 O O . TRP A 1 113 ? 15.322 8.637 -4.618 1.00 98.06 113 TRP A O 1
ATOM 798 N N . ARG A 1 114 ? 14.673 6.510 -4.376 1.00 98.31 114 ARG A N 1
ATOM 799 C CA . ARG A 1 114 ? 15.947 5.877 -4.718 1.00 98.31 114 ARG A CA 1
ATOM 800 C C . ARG A 1 114 ? 15.674 4.603 -5.498 1.00 98.31 114 ARG A C 1
ATOM 802 O O . ARG A 1 114 ? 14.778 3.840 -5.134 1.00 98.31 114 ARG A O 1
ATOM 809 N N . ALA A 1 115 ? 16.486 4.351 -6.515 1.00 97.69 115 ALA A N 1
ATOM 810 C CA . ALA A 1 115 ? 16.509 3.063 -7.185 1.00 97.69 115 ALA A CA 1
ATOM 811 C C . ALA A 1 115 ? 17.022 1.970 -6.225 1.00 97.69 115 ALA A C 1
ATOM 813 O O . ALA A 1 115 ? 17.867 2.215 -5.356 1.00 97.69 115 ALA A O 1
ATOM 814 N N . ILE A 1 116 ? 16.490 0.762 -6.364 1.00 97.00 116 ILE A N 1
ATOM 815 C CA . ILE A 1 116 ? 16.996 -0.467 -5.756 1.00 97.00 116 ILE A CA 1
ATOM 816 C C . ILE A 1 116 ? 17.592 -1.273 -6.905 1.00 97.00 116 ILE A C 1
ATOM 818 O O . ILE A 1 116 ? 16.916 -2.118 -7.493 1.00 97.00 116 ILE A O 1
ATOM 822 N N . SER A 1 117 ? 18.847 -0.970 -7.252 1.00 92.06 117 SER A N 1
ATOM 823 C CA . SER A 1 117 ? 19.436 -1.431 -8.516 1.00 92.06 117 SER A CA 1
ATOM 824 C C . SER A 1 117 ? 18.537 -1.030 -9.707 1.00 92.06 117 SER A C 1
ATOM 826 O O . SER A 1 117 ? 17.821 -0.034 -9.623 1.00 92.06 117 SER A O 1
ATOM 828 N N . THR A 1 118 ? 18.551 -1.781 -10.802 1.00 91.75 118 THR A N 1
ATOM 829 C CA . THR A 1 118 ? 17.683 -1.590 -11.978 1.00 91.75 118 THR A CA 1
ATOM 830 C C . THR A 1 118 ? 16.299 -2.232 -11.824 1.00 91.75 118 THR A C 1
ATOM 832 O O . THR A 1 118 ? 15.485 -2.178 -12.737 1.00 91.75 118 THR A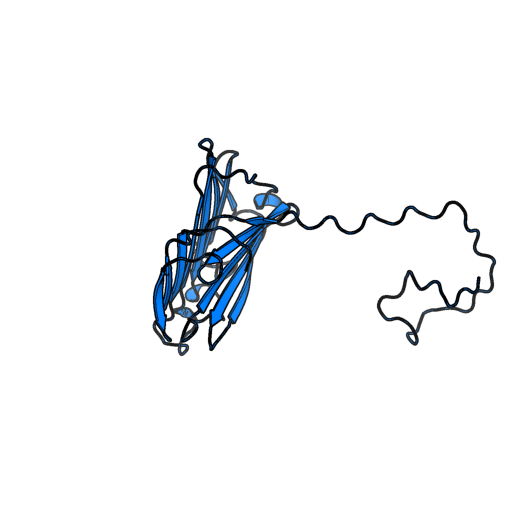 O 1
ATOM 835 N N . PHE A 1 119 ? 16.021 -2.846 -10.672 1.00 94.25 119 PHE A N 1
ATOM 836 C CA . PHE A 1 119 ? 14.901 -3.769 -10.471 1.00 94.25 119 PHE A CA 1
ATOM 837 C C . PHE A 1 119 ? 13.732 -3.179 -9.677 1.00 94.25 119 PHE A C 1
ATOM 839 O O . PHE A 1 119 ? 12.682 -3.810 -9.538 1.00 94.25 119 PHE A O 1
ATOM 846 N N . GLY A 1 120 ? 13.912 -2.003 -9.081 1.00 97.31 120 GLY A N 1
ATOM 847 C CA . GLY A 1 120 ? 12.915 -1.450 -8.183 1.00 97.31 120 GLY A CA 1
ATOM 848 C C . GLY A 1 120 ? 13.212 -0.046 -7.712 1.00 97.31 120 GLY A C 1
ATOM 849 O O . GLY A 1 120 ? 14.267 0.526 -7.974 1.00 97.31 120 GLY A O 1
ATOM 850 N N . PHE A 1 121 ? 12.277 0.481 -6.934 1.00 98.56 121 PHE A N 1
ATOM 851 C CA . PHE A 1 121 ? 12.359 1.800 -6.333 1.00 98.56 121 PHE A CA 1
ATOM 852 C C . PHE A 1 121 ? 11.882 1.749 -4.886 1.00 98.56 121 PHE A C 1
ATOM 854 O O . PHE A 1 121 ? 11.017 0.953 -4.512 1.00 98.56 121 PHE A O 1
ATOM 861 N N . LYS A 1 122 ? 12.433 2.636 -4.063 1.00 98.56 122 LYS A N 1
ATOM 862 C CA . LYS A 1 122 ? 11.925 2.941 -2.725 1.00 98.56 122 LYS A CA 1
ATOM 863 C C . LYS A 1 122 ? 11.792 4.439 -2.536 1.00 98.56 122 LYS A C 1
ATOM 865 O O . LYS A 1 122 ? 12.682 5.185 -2.927 1.00 98.56 122 LYS A O 1
ATOM 870 N N . CYS A 1 123 ? 10.724 4.845 -1.871 1.00 98.25 123 CYS A N 1
ATOM 871 C CA . CYS A 1 123 ? 10.519 6.179 -1.337 1.00 98.25 123 CYS A CA 1
ATOM 872 C C . CYS A 1 123 ? 10.562 6.110 0.189 1.00 98.25 123 CYS A C 1
ATOM 874 O O . CYS A 1 123 ? 9.956 5.211 0.785 1.00 98.25 123 CYS A O 1
ATOM 876 N N . ARG A 1 124 ? 11.278 7.031 0.837 1.00 98.12 124 ARG A N 1
ATOM 877 C CA . ARG A 1 124 ? 11.344 7.086 2.301 1.00 98.12 124 ARG A CA 1
ATOM 878 C C . ARG A 1 124 ? 11.234 8.514 2.813 1.00 98.12 124 ARG A C 1
ATOM 880 O O . ARG A 1 124 ? 12.248 9.186 2.917 1.00 98.12 124 ARG A O 1
ATOM 887 N N . ASP A 1 125 ? 10.054 8.880 3.295 1.00 96.56 125 ASP A N 1
ATOM 888 C CA . ASP A 1 125 ? 9.822 10.131 4.009 1.00 96.56 125 ASP A CA 1
ATOM 889 C C . ASP A 1 125 ? 9.768 9.885 5.525 1.00 96.56 125 ASP A C 1
ATOM 891 O O . ASP A 1 125 ? 8.732 9.582 6.125 1.00 96.56 125 ASP A O 1
ATOM 895 N N . SER A 1 126 ? 10.935 9.933 6.168 1.00 94.56 126 SER A N 1
ATOM 896 C CA . SER A 1 126 ? 11.031 9.587 7.593 1.00 94.56 126 SER A CA 1
ATOM 897 C C . SER A 1 126 ? 10.419 10.638 8.517 1.00 94.56 126 SER A C 1
ATOM 899 O O . SER A 1 126 ? 10.039 10.270 9.630 1.00 94.56 126 SER A O 1
ATOM 901 N N . LEU A 1 127 ? 10.342 11.891 8.060 1.00 94.62 127 LEU A N 1
ATOM 902 C CA . LEU A 1 127 ? 9.855 13.036 8.831 1.00 94.62 127 LEU A CA 1
ATOM 903 C C . LEU A 1 127 ? 8.401 13.397 8.493 1.00 94.62 127 LEU A C 1
ATOM 905 O O . LEU A 1 127 ? 7.787 14.145 9.244 1.00 94.62 127 LEU A O 1
ATOM 909 N N . GLY A 1 128 ? 7.839 12.840 7.415 1.00 95.38 128 GLY A N 1
ATOM 910 C CA . GLY A 1 128 ? 6.470 13.125 6.984 1.00 95.38 128 GLY A CA 1
ATOM 911 C C . GLY A 1 128 ? 6.324 14.460 6.258 1.00 95.38 128 GLY A C 1
ATOM 912 O O . GLY A 1 128 ? 5.228 15.007 6.217 1.00 95.38 128 GLY A O 1
ATOM 913 N N . THR A 1 129 ? 7.409 15.002 5.703 1.00 95.69 129 THR A N 1
ATOM 914 C CA . THR A 1 129 ? 7.427 16.329 5.065 1.00 95.69 129 THR A CA 1
ATOM 915 C C . THR A 1 129 ? 6.480 16.419 3.863 1.00 95.69 129 THR A C 1
ATOM 917 O O . THR A 1 129 ? 5.936 17.481 3.586 1.00 95.69 129 THR A O 1
ATOM 920 N N . ASN A 1 130 ? 6.255 15.307 3.167 1.00 95.06 130 ASN A N 1
ATOM 921 C CA . ASN A 1 130 ? 5.418 15.199 1.971 1.00 95.06 130 ASN A CA 1
ATOM 922 C C . ASN A 1 130 ? 4.089 14.482 2.259 1.00 95.06 130 ASN A C 1
ATOM 924 O O . ASN A 1 130 ? 3.360 14.132 1.332 1.00 95.06 130 ASN A O 1
ATOM 928 N N . GLY A 1 131 ? 3.775 14.243 3.535 1.00 96.38 131 GLY A N 1
ATOM 929 C CA . GLY A 1 131 ? 2.523 13.643 3.973 1.00 96.38 131 GLY A CA 1
ATOM 930 C C . GLY A 1 131 ? 2.675 12.259 4.615 1.00 96.38 131 GLY A C 1
ATOM 931 O O . GLY A 1 131 ? 3.753 11.861 5.064 1.00 96.38 131 GLY A O 1
ATOM 932 N N . PRO A 1 132 ? 1.574 11.490 4.694 1.00 97.94 132 PRO A N 1
ATOM 933 C CA . PRO A 1 132 ? 1.472 10.374 5.629 1.00 97.94 132 PRO A CA 1
ATOM 934 C C . PRO A 1 132 ? 2.219 9.106 5.186 1.00 97.94 132 PRO A C 1
ATOM 936 O O . PRO A 1 132 ? 2.422 8.192 5.994 1.00 97.94 132 PRO A O 1
ATOM 939 N N . VAL A 1 133 ? 2.639 9.013 3.919 1.00 98.56 133 VAL A N 1
ATOM 940 C CA . VAL A 1 133 ? 3.370 7.851 3.392 1.00 98.56 133 VAL A CA 1
ATOM 941 C C . VAL A 1 133 ? 4.825 7.899 3.852 1.00 98.56 133 VAL A C 1
ATOM 943 O O . VAL A 1 133 ? 5.686 8.507 3.228 1.00 98.56 133 VAL A O 1
ATOM 946 N N . LYS A 1 134 ? 5.127 7.188 4.939 1.00 98.50 134 LYS A N 1
ATOM 947 C CA . LYS A 1 134 ? 6.490 7.096 5.477 1.00 98.50 134 LYS A CA 1
ATOM 948 C C . LYS A 1 134 ? 7.426 6.282 4.582 1.00 98.50 134 LYS A C 1
ATOM 950 O O . LYS A 1 134 ? 8.630 6.539 4.531 1.00 98.50 134 LYS A O 1
ATOM 955 N N . PHE A 1 135 ? 6.912 5.220 3.969 1.00 98.69 135 PHE A N 1
ATOM 956 C CA . PHE A 1 135 ? 7.715 4.316 3.152 1.00 98.69 135 PHE A CA 1
ATOM 957 C C . PHE A 1 135 ? 6.873 3.692 2.047 1.00 98.69 135 PHE A C 1
ATOM 959 O O . PHE A 1 135 ? 5.792 3.173 2.323 1.00 98.69 135 PHE A O 1
ATOM 966 N N . ALA A 1 136 ? 7.419 3.668 0.838 1.00 98.75 136 ALA A N 1
ATOM 967 C CA . ALA A 1 136 ? 6.900 2.900 -0.282 1.00 98.75 136 ALA A CA 1
ATOM 968 C C . ALA A 1 136 ? 8.055 2.164 -0.967 1.00 98.75 136 ALA A C 1
ATOM 970 O O . ALA A 1 136 ? 9.156 2.693 -1.079 1.00 98.75 136 ALA A O 1
ATOM 971 N N . GLN A 1 137 ? 7.820 0.942 -1.417 1.00 98.69 137 GLN A N 1
ATOM 972 C CA . GLN A 1 137 ? 8.764 0.158 -2.199 1.00 98.69 137 GLN A CA 1
ATOM 973 C C . GLN A 1 137 ? 7.992 -0.671 -3.210 1.00 98.69 137 GLN A C 1
ATOM 975 O O . GLN A 1 137 ? 6.965 -1.256 -2.860 1.00 98.69 137 GLN A O 1
ATOM 980 N N . ILE A 1 138 ? 8.547 -0.769 -4.410 1.00 98.31 138 ILE A N 1
ATOM 981 C CA . ILE A 1 138 ? 8.127 -1.693 -5.455 1.00 98.31 138 ILE A CA 1
ATOM 982 C C . ILE A 1 138 ? 9.383 -2.278 -6.110 1.00 98.31 138 ILE A C 1
ATOM 984 O O . ILE A 1 138 ? 10.347 -1.552 -6.360 1.00 98.31 138 ILE A O 1
ATOM 988 N N . LEU A 1 139 ? 9.444 -3.597 -6.264 1.00 97.88 139 LEU A N 1
ATOM 989 C CA . LEU A 1 139 ? 10.660 -4.310 -6.657 1.00 97.88 139 LEU A CA 1
ATOM 990 C C . LEU A 1 139 ? 10.307 -5.628 -7.341 1.00 97.88 139 LEU A C 1
ATOM 992 O O . LEU A 1 139 ? 9.611 -6.452 -6.748 1.00 97.88 139 LEU A O 1
ATOM 996 N N . LYS A 1 140 ? 10.883 -5.864 -8.519 1.00 97.19 140 LYS A N 1
ATOM 997 C CA . LYS A 1 140 ? 10.881 -7.165 -9.190 1.00 97.19 140 LYS A CA 1
ATOM 998 C C . LYS A 1 140 ? 12.280 -7.763 -9.139 1.00 97.19 140 LYS A C 1
ATOM 1000 O O . LYS A 1 140 ? 13.171 -7.320 -9.849 1.00 97.19 140 LYS A O 1
ATOM 1005 N N . THR A 1 141 ? 12.505 -8.740 -8.264 1.00 95.56 141 THR A N 1
ATOM 1006 C CA . THR A 1 141 ? 13.842 -9.327 -8.086 1.00 95.56 141 THR A CA 1
ATOM 1007 C C . THR A 1 141 ? 14.305 -10.062 -9.351 1.00 95.56 141 THR A C 1
ATOM 1009 O O . THR A 1 141 ? 13.465 -10.564 -10.103 1.00 95.56 141 THR A O 1
ATOM 1012 N N . PRO A 1 142 ? 15.628 -10.239 -9.549 1.00 93.44 142 PRO A N 1
ATOM 1013 C CA . PRO A 1 142 ? 16.159 -11.059 -10.644 1.00 93.44 142 PRO A CA 1
ATOM 1014 C C . PRO A 1 142 ? 15.631 -12.500 -10.637 1.00 93.44 142 PRO A C 1
ATOM 1016 O O . PRO A 1 142 ? 15.440 -13.102 -11.683 1.00 93.44 142 PRO A O 1
ATOM 1019 N N . SER A 1 143 ? 15.336 -13.039 -9.449 1.00 93.88 143 SER A N 1
ATOM 1020 C CA . SER A 1 143 ? 14.726 -14.362 -9.262 1.00 93.88 143 SER A CA 1
ATOM 1021 C C . SER A 1 143 ? 13.224 -14.421 -9.576 1.00 93.88 143 SER A C 1
ATOM 1023 O O . SER A 1 143 ? 12.584 -15.438 -9.318 1.00 93.88 143 SER A O 1
ATOM 1025 N N . GLY A 1 144 ? 12.633 -13.337 -10.084 1.00 95.12 144 GLY A N 1
ATOM 1026 C CA . GLY A 1 144 ? 11.230 -13.290 -10.487 1.00 95.12 144 GLY A CA 1
ATOM 1027 C C . GLY A 1 144 ? 10.234 -13.048 -9.351 1.00 95.12 144 GLY A C 1
ATOM 1028 O O . GLY A 1 144 ? 9.040 -13.243 -9.550 1.00 95.12 144 GLY A O 1
ATOM 1029 N N . VAL A 1 145 ? 10.672 -12.615 -8.167 1.00 97.44 145 VAL A N 1
ATOM 1030 C CA . VAL A 1 145 ? 9.766 -12.298 -7.051 1.00 97.44 145 VAL A CA 1
ATOM 1031 C C . VAL A 1 145 ? 9.319 -10.843 -7.152 1.00 97.44 145 VAL A C 1
ATOM 1033 O O . VAL A 1 145 ? 10.160 -9.943 -7.169 1.00 97.44 145 VAL A O 1
ATOM 1036 N N . PHE A 1 146 ? 8.009 -10.602 -7.163 1.00 98.06 146 PHE A N 1
ATOM 1037 C CA . PHE A 1 146 ? 7.458 -9.250 -7.093 1.00 98.06 146 PHE A CA 1
ATOM 1038 C C . PHE A 1 146 ? 7.139 -8.885 -5.642 1.00 98.06 146 PHE A C 1
ATOM 1040 O O . PHE A 1 146 ? 6.467 -9.624 -4.915 1.00 98.06 146 PHE A O 1
ATOM 1047 N N . LEU A 1 147 ? 7.661 -7.747 -5.194 1.00 98.31 147 LEU A N 1
ATOM 1048 C CA . LEU A 1 147 ? 7.530 -7.239 -3.836 1.00 98.31 147 LEU A CA 1
ATOM 1049 C C . LEU A 1 147 ? 7.000 -5.811 -3.882 1.00 98.31 147 LEU A C 1
ATOM 1051 O O . LEU A 1 147 ? 7.579 -4.949 -4.539 1.00 98.31 147 LEU A O 1
ATOM 1055 N N . ALA A 1 148 ? 5.971 -5.536 -3.086 1.00 98.44 148 ALA A N 1
ATOM 1056 C CA . ALA A 1 148 ? 5.589 -4.169 -2.764 1.00 98.44 148 ALA A CA 1
ATOM 1057 C C . ALA A 1 148 ? 5.408 -4.008 -1.257 1.00 98.44 148 ALA A C 1
ATOM 1059 O O . ALA A 1 148 ? 4.982 -4.929 -0.553 1.00 98.44 148 ALA A O 1
ATOM 1060 N N . LYS A 1 149 ? 5.758 -2.835 -0.740 1.00 98.81 149 LYS A N 1
ATOM 1061 C CA . LYS A 1 149 ? 5.595 -2.502 0.674 1.00 98.81 149 LYS A CA 1
ATOM 1062 C C . LYS A 1 149 ? 5.238 -1.041 0.822 1.00 98.81 149 LYS A C 1
ATOM 1064 O O . LYS A 1 149 ? 5.988 -0.183 0.373 1.00 98.81 149 LYS A O 1
ATOM 1069 N N . VAL A 1 150 ? 4.155 -0.769 1.537 1.00 98.88 150 VAL A N 1
ATOM 1070 C CA . VAL A 1 150 ? 3.698 0.587 1.845 1.00 98.88 150 VAL A CA 1
ATOM 1071 C C . VAL A 1 150 ? 3.433 0.698 3.340 1.00 98.88 150 VAL A C 1
ATOM 1073 O O . VAL A 1 150 ? 2.771 -0.158 3.926 1.00 98.88 150 VAL A O 1
ATOM 1076 N N . LEU A 1 151 ? 3.971 1.741 3.966 1.00 98.88 151 LEU A N 1
ATOM 1077 C CA . LEU A 1 151 ? 3.734 2.092 5.363 1.00 98.88 151 LEU A CA 1
ATOM 1078 C C . LEU A 1 151 ? 3.267 3.543 5.437 1.00 98.88 151 LEU A C 1
ATOM 1080 O O . LEU A 1 151 ? 4.015 4.455 5.081 1.00 98.88 151 LEU A O 1
ATOM 1084 N N . ILE A 1 152 ? 2.067 3.736 5.972 1.00 98.88 152 ILE A N 1
ATOM 1085 C CA . ILE A 1 152 ? 1.431 5.045 6.134 1.00 98.88 152 ILE A CA 1
ATOM 1086 C C . ILE A 1 152 ? 1.178 5.274 7.619 1.00 98.88 152 ILE A C 1
ATOM 1088 O O . ILE A 1 152 ? 0.734 4.359 8.323 1.00 98.88 152 ILE A O 1
ATOM 1092 N N . LEU A 1 153 ? 1.491 6.472 8.102 1.00 98.62 153 LEU A N 1
ATOM 1093 C CA . LEU A 1 153 ? 1.321 6.869 9.495 1.00 98.62 153 LEU A CA 1
ATOM 1094 C C . LEU A 1 153 ? 0.486 8.148 9.573 1.00 98.62 153 LEU A C 1
ATOM 1096 O O . LEU A 1 153 ? 0.875 9.164 9.005 1.00 98.62 153 LEU A O 1
ATOM 1100 N N . GLY A 1 154 ? -0.603 8.120 10.343 1.00 98.00 154 GLY A N 1
ATOM 1101 C CA . GLY A 1 154 ? -1.455 9.295 10.564 1.00 98.00 154 GLY A CA 1
ATOM 1102 C C . GLY A 1 154 ? -0.717 10.460 11.226 1.00 98.00 154 GLY A C 1
ATOM 1103 O O . GLY A 1 154 ? -1.013 11.620 10.974 1.00 98.00 154 GLY A O 1
ATOM 1104 N N . LYS A 1 155 ? 0.321 10.185 12.020 1.00 97.75 155 LYS A N 1
ATOM 1105 C CA . LYS A 1 155 ? 1.127 11.239 12.652 1.00 97.75 155 LYS A CA 1
ATOM 1106 C C . LYS A 1 155 ? 1.918 12.103 11.657 1.00 97.75 155 LYS A C 1
ATOM 1108 O O . LYS A 1 155 ? 2.505 13.092 12.066 1.00 97.75 155 LYS A O 1
ATOM 1113 N N . HIS A 1 156 ? 2.007 11.688 10.392 1.00 97.69 156 HIS A N 1
ATOM 1114 C CA . HIS A 1 156 ? 2.685 12.418 9.317 1.00 97.69 156 HIS A CA 1
ATOM 1115 C C . HIS A 1 156 ? 1.688 13.117 8.367 1.00 97.69 156 HIS A C 1
ATOM 1117 O O . HIS A 1 156 ? 2.098 13.683 7.360 1.00 97.69 156 HIS A O 1
ATOM 1123 N N . GLY A 1 157 ? 0.379 13.058 8.633 1.00 94.81 157 GLY A N 1
ATOM 1124 C CA . GLY A 1 157 ? -0.634 13.719 7.809 1.00 94.81 157 GLY A CA 1
ATOM 1125 C C . GLY A 1 157 ? -2.004 13.048 7.873 1.00 94.81 157 GLY A C 1
ATOM 1126 O O . GLY A 1 157 ? -2.172 11.988 8.471 1.00 94.81 157 GLY A O 1
ATOM 1127 N N . SER A 1 158 ? -2.995 13.661 7.225 1.00 90.81 158 SER A N 1
ATOM 1128 C CA . SER A 1 158 ? -4.378 13.176 7.263 1.00 90.81 158 SER A CA 1
ATOM 1129 C C . SER A 1 158 ? -4.520 11.762 6.687 1.00 90.81 158 SER A C 1
ATOM 1131 O O . SER A 1 158 ? -4.157 11.494 5.537 1.00 90.81 158 SER A O 1
ATOM 1133 N N . VAL A 1 159 ? -5.082 10.858 7.491 1.00 97.50 159 VAL A N 1
ATOM 1134 C CA . VAL A 1 159 ? -5.421 9.483 7.110 1.00 97.50 159 VAL A CA 1
ATOM 1135 C C . VAL A 1 159 ? -6.882 9.242 7.465 1.00 97.50 159 VAL A C 1
ATOM 1137 O O . VAL A 1 159 ? -7.223 9.066 8.636 1.00 97.50 159 VAL A O 1
ATOM 1140 N N . THR A 1 160 ? -7.754 9.224 6.460 1.00 96.62 160 THR A N 1
ATOM 1141 C CA . THR A 1 160 ? -9.204 9.034 6.638 1.00 96.62 160 THR A CA 1
ATOM 1142 C C . THR A 1 160 ? -9.594 7.562 6.711 1.00 96.62 160 THR A C 1
ATOM 1144 O O . THR A 1 160 ? -10.627 7.238 7.291 1.00 96.62 160 THR A O 1
ATOM 1147 N N . ILE A 1 161 ? -8.742 6.669 6.203 1.00 97.81 161 ILE A N 1
ATOM 1148 C CA . ILE A 1 161 ? -8.974 5.223 6.219 1.00 97.81 161 ILE A CA 1
ATOM 1149 C C . ILE A 1 161 ? -8.949 4.699 7.654 1.00 97.81 161 ILE A C 1
ATOM 1151 O O . ILE A 1 161 ? -7.924 4.762 8.339 1.00 97.81 161 ILE A O 1
ATOM 1155 N N . ALA A 1 162 ? -10.075 4.136 8.076 1.00 97.19 162 ALA A N 1
ATOM 1156 C CA . ALA A 1 162 ? -10.257 3.492 9.368 1.00 97.19 162 ALA A CA 1
ATOM 1157 C C . ALA A 1 162 ? -10.473 1.978 9.183 1.00 97.19 162 ALA A C 1
ATOM 1159 O O . ALA A 1 162 ? -10.829 1.541 8.086 1.00 97.19 162 ALA A O 1
ATOM 1160 N N . PRO A 1 163 ? -10.255 1.155 10.223 1.00 97.94 163 PRO A N 1
ATOM 1161 C CA . PRO A 1 163 ? -10.663 -0.243 10.199 1.00 97.94 163 PRO A CA 1
ATOM 1162 C C . PRO A 1 163 ? -12.175 -0.372 9.919 1.00 97.94 163 PRO A C 1
ATOM 1164 O O . PRO A 1 163 ? -12.967 0.163 10.699 1.00 97.94 163 PRO A O 1
ATOM 1167 N N . PRO A 1 164 ? -12.602 -1.071 8.851 1.00 97.06 164 PRO A N 1
ATOM 1168 C CA . PRO A 1 164 ? -14.008 -1.418 8.671 1.00 97.06 164 PRO A CA 1
AT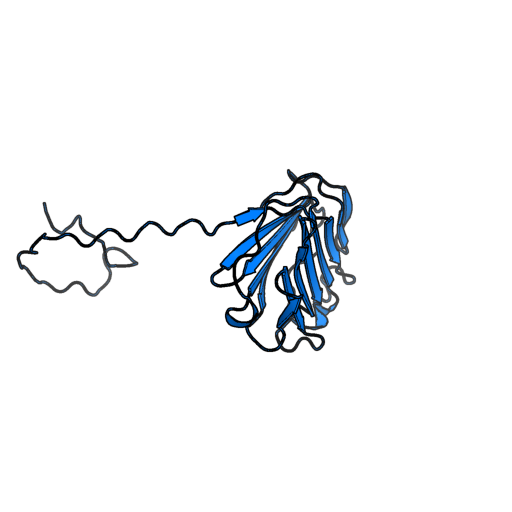OM 1169 C C . PRO A 1 164 ? -14.468 -2.368 9.786 1.00 97.06 164 PRO A C 1
ATOM 1171 O O . PRO A 1 164 ? -13.710 -3.250 10.207 1.00 97.06 164 PRO A O 1
ATOM 1174 N N . ASN A 1 165 ? -15.708 -2.212 10.257 1.00 92.94 165 ASN A N 1
ATOM 1175 C CA . ASN A 1 165 ? -16.258 -3.031 11.341 1.00 92.94 165 ASN A CA 1
ATOM 1176 C C . ASN A 1 165 ? -17.706 -3.492 11.071 1.00 92.94 165 ASN A C 1
ATOM 1178 O O . ASN A 1 165 ? -18.620 -2.682 11.226 1.00 92.94 165 ASN A O 1
ATOM 1182 N N . PRO A 1 166 ? -17.935 -4.778 10.744 1.00 95.00 166 PRO A N 1
ATOM 1183 C CA . PRO A 1 166 ? -16.938 -5.777 10.350 1.00 95.00 166 PRO A CA 1
ATOM 1184 C C . PRO A 1 166 ? -16.282 -5.453 8.996 1.00 95.00 166 PRO A C 1
ATOM 1186 O O . PRO A 1 166 ? -16.890 -4.832 8.121 1.00 95.00 166 PRO A O 1
ATOM 1189 N N . GLY A 1 167 ? -15.032 -5.890 8.825 1.00 95.94 167 GLY A N 1
ATOM 1190 C CA . GLY A 1 167 ? -14.286 -5.805 7.563 1.00 95.94 167 GLY A CA 1
ATOM 1191 C C . GLY A 1 167 ? -14.491 -7.020 6.658 1.00 95.94 167 GLY A C 1
ATOM 1192 O O . GLY A 1 167 ? -14.640 -8.134 7.156 1.00 95.94 167 GLY A O 1
ATOM 1193 N N . THR A 1 168 ? -14.469 -6.812 5.339 1.00 96.56 168 THR A N 1
ATOM 1194 C CA . THR A 1 168 ? -14.788 -7.841 4.324 1.00 96.56 168 THR A CA 1
ATOM 1195 C C . THR A 1 168 ? -13.634 -8.088 3.355 1.00 96.56 168 THR A C 1
ATOM 1197 O O . THR A 1 168 ? -13.154 -9.215 3.228 1.00 96.56 168 THR A O 1
ATOM 1200 N N . ASP A 1 169 ? -13.129 -7.035 2.720 1.00 97.88 169 ASP A N 1
ATOM 1201 C CA . ASP A 1 169 ? -11.995 -7.090 1.805 1.00 97.88 169 ASP A CA 1
ATOM 1202 C C . ASP A 1 169 ? -11.221 -5.763 1.802 1.00 97.88 169 ASP A C 1
ATOM 1204 O O . ASP A 1 169 ? -11.575 -4.793 2.481 1.00 97.88 169 ASP A O 1
ATOM 1208 N N . ALA A 1 170 ? -10.087 -5.748 1.116 1.00 98.44 170 ALA A N 1
ATOM 1209 C CA . ALA A 1 170 ? -9.216 -4.592 1.035 1.00 98.44 170 ALA A CA 1
ATOM 1210 C C . ALA A 1 170 ? -8.403 -4.580 -0.254 1.00 98.44 170 ALA A C 1
ATOM 1212 O O . ALA A 1 170 ? -8.223 -5.600 -0.926 1.00 98.44 170 ALA A O 1
ATOM 1213 N N . GLY A 1 171 ? -7.845 -3.411 -0.547 1.00 98.25 171 GLY A N 1
ATOM 1214 C CA . GLY A 1 171 ? -7.157 -3.162 -1.792 1.00 98.25 171 GLY A CA 1
ATOM 1215 C C . GLY A 1 171 ? -6.056 -2.121 -1.709 1.00 98.25 171 GLY A C 1
ATOM 1216 O O . GLY A 1 171 ? -6.096 -1.200 -0.890 1.00 98.25 171 GLY A O 1
ATOM 1217 N N . MET A 1 172 ? -5.086 -2.254 -2.607 1.00 98.56 172 MET A N 1
ATOM 1218 C CA . MET A 1 172 ? -4.137 -1.198 -2.932 1.00 98.56 172 MET A CA 1
ATOM 1219 C C . MET A 1 172 ? -3.983 -1.101 -4.446 1.00 98.56 172 MET A C 1
ATOM 1221 O O . MET A 1 172 ? -3.871 -2.124 -5.112 1.00 98.56 172 MET A O 1
ATOM 1225 N N . ILE A 1 173 ? -3.914 0.121 -4.963 1.00 98.44 173 ILE A N 1
ATOM 1226 C CA . ILE A 1 173 ? -3.455 0.405 -6.323 1.00 98.44 173 ILE A CA 1
ATOM 1227 C C . ILE A 1 173 ? -2.226 1.297 -6.187 1.00 98.44 173 ILE A C 1
ATOM 1229 O O . ILE A 1 173 ? -2.322 2.400 -5.648 1.00 98.44 173 ILE A O 1
ATOM 1233 N N . PHE A 1 174 ? -1.069 0.795 -6.609 1.00 98.38 174 PHE A N 1
ATOM 1234 C CA . PHE A 1 174 ? 0.163 1.574 -6.691 1.00 98.38 174 PHE A CA 1
ATOM 1235 C C . PHE A 1 174 ? 0.340 2.002 -8.141 1.00 98.38 174 PHE A C 1
ATOM 1237 O O . PHE A 1 174 ? 0.563 1.151 -8.993 1.00 98.38 174 PHE A O 1
ATOM 1244 N N . THR A 1 175 ? 0.297 3.296 -8.422 1.00 98.00 175 THR A N 1
ATOM 1245 C CA . THR A 1 175 ? 0.462 3.824 -9.780 1.00 98.00 175 THR A CA 1
ATOM 1246 C C . THR A 1 175 ? 1.772 4.584 -9.881 1.00 98.00 175 THR A C 1
ATOM 1248 O O . THR A 1 175 ? 1.987 5.546 -9.142 1.00 98.00 175 THR A O 1
ATOM 1251 N N . ILE A 1 176 ? 2.650 4.170 -10.794 1.00 96.88 176 ILE A N 1
ATOM 1252 C CA . ILE A 1 176 ? 3.811 4.973 -11.189 1.00 96.88 176 ILE A CA 1
ATOM 1253 C C . ILE A 1 176 ? 3.339 5.946 -12.267 1.00 96.88 176 ILE A C 1
ATOM 1255 O O . ILE A 1 176 ? 2.788 5.530 -13.285 1.00 96.88 176 ILE A O 1
ATOM 1259 N N . ASN A 1 177 ? 3.537 7.246 -12.052 1.00 94.81 177 ASN A N 1
ATOM 1260 C CA . ASN A 1 177 ? 3.068 8.251 -13.002 1.00 94.81 177 ASN A CA 1
ATOM 1261 C C . ASN A 1 177 ? 3.812 8.103 -14.341 1.00 94.81 177 ASN A C 1
ATOM 1263 O O . ASN A 1 177 ? 5.031 7.893 -14.373 1.00 94.81 177 ASN A O 1
ATOM 1267 N N . SER A 1 178 ? 3.066 8.188 -15.445 1.00 89.56 178 SER A N 1
ATOM 1268 C CA . SER A 1 178 ? 3.552 7.882 -16.803 1.00 89.56 178 SER A CA 1
ATOM 1269 C C . SER A 1 178 ? 4.154 6.473 -16.946 1.00 89.56 178 SER A C 1
ATOM 1271 O O . SER A 1 178 ? 5.001 6.240 -17.806 1.00 89.56 178 SER A O 1
ATOM 1273 N N . GLY A 1 179 ? 3.758 5.549 -16.070 1.00 91.75 179 GLY A N 1
ATOM 1274 C CA . GLY A 1 179 ? 4.120 4.138 -16.091 1.00 91.75 179 GLY A CA 1
ATOM 1275 C C . GLY A 1 179 ? 2.881 3.265 -15.911 1.00 91.75 179 GLY A C 1
ATOM 1276 O O . GLY A 1 179 ? 1.820 3.552 -16.461 1.00 91.75 179 GLY A O 1
ATOM 1277 N N . GLU A 1 180 ? 3.029 2.201 -15.129 1.00 94.12 180 GLU A N 1
ATOM 1278 C CA . GLU A 1 180 ? 1.995 1.187 -14.903 1.00 94.12 180 GLU A CA 1
ATOM 1279 C C . GLU A 1 180 ? 1.357 1.279 -13.504 1.00 94.12 180 GLU A C 1
ATOM 1281 O O . GLU A 1 180 ? 1.928 1.849 -12.561 1.00 94.12 180 GLU A O 1
ATOM 1286 N N . SER A 1 181 ? 0.150 0.718 -13.382 1.00 96.62 181 SER A N 1
ATOM 1287 C CA . SER A 1 181 ? -0.525 0.487 -12.105 1.00 96.62 181 SER A CA 1
ATOM 1288 C C . SER A 1 181 ? -0.419 -0.9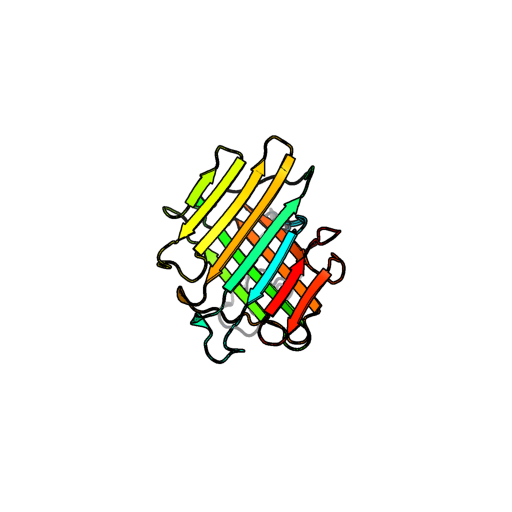72 -11.670 1.00 96.62 181 SER A C 1
ATOM 1290 O O . SER A 1 181 ? -0.618 -1.885 -12.460 1.00 96.62 181 SER A O 1
ATOM 1292 N N . TYR A 1 182 ? -0.176 -1.180 -10.378 1.00 97.69 182 TYR A N 1
ATOM 1293 C CA . TYR A 1 182 ? -0.055 -2.493 -9.753 1.00 97.69 182 TYR A CA 1
ATOM 1294 C C . TYR A 1 182 ? -1.155 -2.637 -8.711 1.00 97.69 182 TYR A C 1
ATOM 1296 O O . TYR A 1 182 ? -1.129 -1.968 -7.666 1.00 97.69 182 TYR A O 1
ATOM 1304 N N . CYS A 1 183 ? -2.133 -3.490 -8.995 1.00 97.19 183 CYS A N 1
ATOM 1305 C CA . CYS A 1 183 ? -3.223 -3.760 -8.077 1.00 97.19 183 CYS A CA 1
ATOM 1306 C C . CYS A 1 183 ? -2.908 -4.920 -7.138 1.00 97.19 183 CYS A C 1
ATOM 1308 O O . CYS A 1 183 ? -2.326 -5.930 -7.525 1.00 97.19 183 CYS A O 1
ATOM 1310 N N . LEU A 1 184 ? -3.364 -4.790 -5.898 1.00 97.88 184 LEU A N 1
ATOM 1311 C CA . LEU A 1 184 ? -3.383 -5.855 -4.910 1.00 97.88 184 LEU A CA 1
ATOM 1312 C C . LEU A 1 184 ? -4.787 -5.939 -4.320 1.00 97.88 184 LEU A C 1
ATOM 1314 O O . LEU A 1 184 ? -5.333 -4.916 -3.901 1.00 97.88 184 LEU A O 1
ATOM 1318 N N . LYS A 1 185 ? -5.316 -7.154 -4.175 1.00 98.12 185 LYS A N 1
ATOM 1319 C CA . LYS A 1 185 ? -6.582 -7.434 -3.487 1.00 98.12 185 LYS A CA 1
ATOM 1320 C C . LYS A 1 185 ? -6.364 -8.388 -2.308 1.00 98.12 185 LYS A C 1
ATOM 1322 O O . LYS A 1 185 ? -5.479 -9.245 -2.329 1.00 98.12 185 LYS A O 1
ATOM 1327 N N . PHE A 1 186 ? -7.153 -8.209 -1.253 1.00 98.50 186 PHE A N 1
ATOM 1328 C CA . PHE A 1 186 ? -7.099 -8.974 -0.008 1.00 98.50 186 PHE A CA 1
ATOM 1329 C C . PHE A 1 186 ? -8.516 -9.317 0.443 1.00 98.50 186 PHE A C 1
ATOM 1331 O O . PHE A 1 186 ? -9.353 -8.426 0.493 1.00 98.50 186 PHE A O 1
ATOM 1338 N N . GLY A 1 187 ? -8.785 -10.561 0.839 1.00 97.19 187 GLY A N 1
ATOM 1339 C CA . GLY A 1 187 ? -10.152 -10.998 1.133 1.00 97.19 187 GLY A CA 1
ATOM 1340 C C . GLY A 1 187 ? -10.977 -11.169 -0.146 1.00 97.19 187 GLY A C 1
ATOM 1341 O O . GLY A 1 187 ? -10.436 -11.138 -1.256 1.00 97.19 187 GLY A O 1
ATOM 1342 N N . GLY A 1 188 ? -12.287 -11.379 0.005 1.00 94.25 188 GLY A N 1
ATOM 1343 C CA . GLY A 1 188 ? -13.203 -11.586 -1.122 1.00 94.25 188 GLY A CA 1
ATOM 1344 C C . GLY A 1 188 ? -12.687 -12.630 -2.122 1.00 94.25 188 GLY A C 1
ATOM 1345 O O . GLY A 1 188 ? -12.250 -13.715 -1.735 1.00 94.25 188 GLY A O 1
ATOM 1346 N N . SER A 1 189 ? -12.674 -12.275 -3.411 1.00 94.25 189 SER A N 1
ATOM 1347 C CA . SER A 1 189 ? -12.196 -13.141 -4.501 1.00 94.25 189 SER A CA 1
ATOM 1348 C C . SER A 1 189 ? -10.695 -13.465 -4.455 1.00 94.25 189 SER A C 1
ATOM 1350 O O . SER A 1 189 ? -10.279 -14.492 -4.991 1.00 94.25 189 SER A O 1
ATOM 1352 N N . ALA A 1 190 ? -9.880 -12.639 -3.789 1.00 96.38 190 ALA A N 1
ATOM 1353 C CA . ALA A 1 190 ? -8.451 -12.901 -3.599 1.00 96.38 190 ALA A CA 1
ATOM 1354 C C . ALA A 1 190 ? -8.175 -13.895 -2.452 1.00 96.38 190 ALA A C 1
ATOM 1356 O O . ALA A 1 190 ? -7.058 -14.407 -2.310 1.00 96.38 190 ALA A O 1
ATOM 1357 N N . GLY A 1 191 ? -9.190 -14.175 -1.626 1.00 96.94 191 GLY A N 1
ATOM 1358 C CA . GLY A 1 191 ? -9.093 -15.037 -0.454 1.00 96.94 191 GLY A CA 1
ATOM 1359 C C . GLY A 1 191 ? -8.181 -14.472 0.640 1.00 96.94 191 GLY A C 1
ATOM 1360 O O . GLY A 1 191 ? -7.964 -13.265 0.762 1.00 96.94 191 GLY A O 1
ATOM 1361 N N . GLY A 1 192 ? -7.620 -15.366 1.452 1.00 96.62 192 GLY A N 1
ATOM 1362 C CA . GLY A 1 192 ? -6.825 -15.018 2.630 1.00 96.62 192 GLY A CA 1
ATOM 1363 C C . GLY A 1 192 ? -7.638 -15.012 3.924 1.00 96.62 192 GLY A C 1
ATOM 1364 O O . GLY A 1 192 ? -8.836 -15.278 3.935 1.00 96.62 192 GLY A O 1
ATOM 1365 N N . ILE A 1 193 ? -6.957 -14.755 5.041 1.00 97.81 193 ILE A N 1
ATO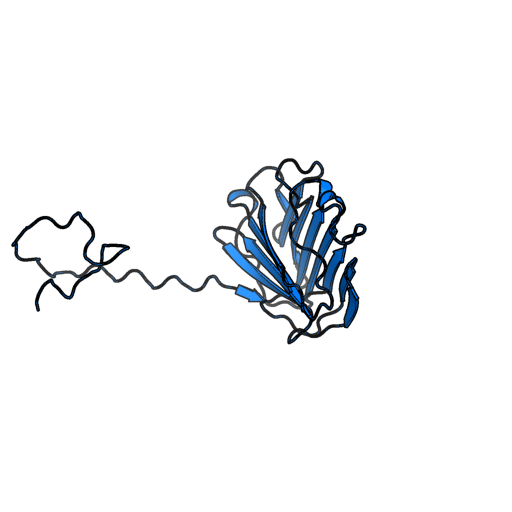M 1366 C CA . ILE A 1 193 ? -7.515 -14.906 6.391 1.00 97.81 193 ILE A CA 1
ATOM 1367 C C . ILE A 1 193 ? -7.656 -13.533 7.047 1.00 97.81 193 ILE A C 1
ATOM 1369 O O . ILE A 1 193 ? -6.651 -12.842 7.263 1.00 97.81 193 ILE A O 1
ATOM 1373 N N . ILE A 1 194 ? -8.886 -13.163 7.412 1.00 97.62 194 ILE A N 1
ATOM 1374 C CA . ILE A 1 194 ? -9.171 -11.999 8.258 1.00 97.62 194 ILE A CA 1
ATOM 1375 C C . ILE A 1 194 ? -8.855 -12.387 9.704 1.00 97.62 194 ILE A C 1
ATOM 1377 O O . ILE A 1 194 ? -9.589 -13.121 10.352 1.00 97.62 194 ILE A O 1
ATOM 1381 N N . THR A 1 195 ? -7.717 -11.914 10.205 1.00 96.06 195 THR A N 1
ATOM 1382 C CA . THR A 1 195 ? -7.246 -12.217 11.574 1.00 96.06 195 THR A CA 1
ATOM 1383 C C . THR A 1 195 ? -7.731 -11.209 12.617 1.00 96.06 195 THR A C 1
ATOM 1385 O O . THR A 1 195 ? -7.610 -11.456 13.811 1.00 96.06 195 THR A O 1
ATOM 1388 N N . ALA A 1 196 ? -8.236 -10.061 12.165 1.00 94.12 196 ALA A N 1
ATOM 1389 C CA . ALA A 1 196 ? -8.925 -9.052 12.961 1.00 94.12 196 ALA A CA 1
ATOM 1390 C C . ALA A 1 196 ? -9.785 -8.205 12.012 1.00 94.12 196 ALA A C 1
ATOM 1392 O O . ALA A 1 196 ? -9.336 -7.898 10.906 1.00 94.12 196 ALA A O 1
ATOM 1393 N N . GLY A 1 197 ? -10.988 -7.826 12.432 1.00 89.75 197 GLY A N 1
ATOM 1394 C CA . GLY A 1 197 ? -11.916 -7.019 11.634 1.00 89.75 197 GLY A CA 1
ATOM 1395 C C . GLY A 1 197 ? -12.909 -6.279 12.513 1.00 89.75 197 GLY A C 1
ATOM 1396 O O . GLY A 1 197 ? -14.109 -6.466 12.373 1.00 89.75 197 GLY A O 1
ATOM 1397 N N . ASN A 1 198 ? -12.376 -5.506 13.459 1.00 92.38 198 ASN A N 1
ATOM 1398 C CA . ASN A 1 198 ? -13.135 -4.708 14.418 1.00 92.38 198 ASN A CA 1
ATOM 1399 C C . ASN A 1 198 ? -12.745 -3.223 14.321 1.00 92.38 198 ASN A C 1
ATOM 1401 O O . ASN A 1 198 ? -11.825 -2.865 13.587 1.00 92.38 198 ASN A O 1
ATOM 1405 N N . ALA A 1 199 ? -13.390 -2.372 15.123 1.00 93.81 199 ALA A N 1
ATOM 1406 C CA . ALA A 1 199 ? -13.211 -0.915 15.107 1.00 93.81 199 ALA A CA 1
ATOM 1407 C C . ALA A 1 199 ? -11.763 -0.412 15.311 1.00 93.81 199 ALA A C 1
ATOM 1409 O O . ALA A 1 199 ? -11.460 0.725 14.961 1.00 93.81 199 ALA A O 1
ATOM 1410 N N . THR A 1 200 ? -10.859 -1.230 15.865 1.00 97.25 200 THR A N 1
ATOM 1411 C CA . THR A 1 200 ? -9.465 -0.821 16.135 1.00 97.25 200 THR A CA 1
ATOM 1412 C C . THR A 1 200 ? -8.445 -1.457 15.201 1.00 97.25 200 THR A C 1
ATOM 1414 O O . THR A 1 200 ? -7.351 -0.918 15.006 1.00 97.25 200 THR A O 1
ATOM 1417 N N . VAL A 1 201 ? -8.757 -2.616 14.619 1.00 98.25 201 VAL A N 1
ATOM 1418 C CA . VAL A 1 201 ? -7.843 -3.340 13.737 1.00 98.25 201 VAL A CA 1
ATOM 1419 C C . VAL A 1 201 ? -8.623 -4.088 12.667 1.00 98.25 201 VAL A C 1
ATOM 1421 O O . VAL A 1 201 ? -9.441 -4.956 12.968 1.00 98.25 201 VAL A O 1
ATOM 1424 N N . PHE A 1 202 ? -8.245 -3.842 11.416 1.00 98.69 202 PHE A N 1
ATOM 1425 C CA . PHE A 1 202 ? -8.594 -4.683 10.282 1.00 98.69 202 PHE A CA 1
ATOM 1426 C C . PHE A 1 202 ? -7.322 -5.260 9.674 1.00 98.69 202 PHE A C 1
ATOM 1428 O O . PHE A 1 202 ? -6.388 -4.524 9.344 1.00 98.69 202 PHE A O 1
ATOM 1435 N N . LYS A 1 203 ? -7.246 -6.588 9.580 1.00 98.69 203 LYS A N 1
ATOM 1436 C CA . LYS A 1 203 ? -6.038 -7.292 9.157 1.00 98.69 203 LYS A CA 1
ATOM 1437 C C . LYS A 1 203 ? -6.348 -8.543 8.353 1.00 98.69 203 LYS A C 1
ATOM 1439 O O . LYS A 1 203 ? -6.848 -9.526 8.903 1.00 98.69 203 LYS A O 1
ATOM 1444 N N . VAL A 1 204 ? -5.883 -8.551 7.108 1.00 98.69 204 VAL A N 1
ATOM 1445 C CA . VAL A 1 204 ? -5.961 -9.697 6.197 1.00 98.69 204 VAL A CA 1
ATOM 1446 C C . VAL A 1 204 ? -4.558 -10.233 5.923 1.00 98.69 204 VAL A C 1
ATOM 1448 O O . VAL A 1 204 ? -3.612 -9.465 5.718 1.00 98.69 204 VAL A O 1
ATOM 1451 N N . LYS A 1 205 ? -4.390 -11.556 5.942 1.00 98.56 205 LYS A N 1
ATOM 1452 C CA . LYS A 1 205 ? -3.112 -12.227 5.666 1.00 98.56 205 LYS A CA 1
ATOM 1453 C C . LYS A 1 205 ? -3.248 -13.263 4.561 1.00 98.56 205 LYS A C 1
ATOM 1455 O O . LYS A 1 205 ? -4.249 -13.964 4.496 1.00 98.56 205 LYS A O 1
ATOM 1460 N N . ASN A 1 206 ? -2.166 -13.426 3.804 1.00 98.12 206 ASN A N 1
ATOM 1461 C CA . ASN A 1 206 ? -1.968 -14.505 2.838 1.00 98.12 206 ASN A CA 1
ATOM 1462 C C . ASN A 1 206 ? -3.141 -14.699 1.850 1.00 98.12 206 ASN A C 1
ATOM 1464 O O . ASN A 1 206 ? -3.703 -15.795 1.824 1.00 98.12 206 ASN A O 1
ATOM 1468 N N . PRO A 1 207 ? -3.516 -13.684 1.043 1.00 98.06 207 PRO A N 1
ATOM 1469 C CA . PRO A 1 207 ? -4.344 -13.917 -0.141 1.00 98.06 207 PRO A CA 1
ATOM 1470 C C . PRO A 1 207 ? -3.805 -15.089 -0.969 1.00 98.06 207 PRO A C 1
ATOM 1472 O O . PRO A 1 207 ? -2.588 -15.264 -1.102 1.00 98.06 207 PRO A O 1
ATOM 1475 N N . THR A 1 208 ? -4.706 -15.908 -1.500 1.00 97.06 208 THR A N 1
ATOM 1476 C CA . THR A 1 208 ? -4.359 -17.093 -2.298 1.00 97.06 208 THR A CA 1
ATOM 1477 C C . THR A 1 208 ? -4.313 -16.788 -3.791 1.00 97.06 208 THR A C 1
ATOM 1479 O O . THR A 1 208 ? -3.702 -17.548 -4.543 1.00 97.06 208 THR A O 1
ATOM 1482 N N . ARG A 1 209 ? -4.908 -15.666 -4.211 1.00 96.38 209 ARG A N 1
ATOM 1483 C CA . ARG A 1 209 ? -4.929 -15.169 -5.590 1.00 96.38 209 ARG A CA 1
ATOM 1484 C C . ARG A 1 209 ? -4.526 -13.694 -5.631 1.00 96.38 209 ARG A C 1
ATOM 1486 O O . ARG A 1 209 ? -4.662 -12.978 -4.639 1.00 96.38 209 ARG A O 1
ATOM 1493 N N . GLU A 1 210 ? -4.001 -13.261 -6.768 1.00 94.75 210 GLU A N 1
ATOM 1494 C CA . GLU A 1 210 ? -3.917 -11.841 -7.121 1.00 94.75 210 GLU A CA 1
ATOM 1495 C C . GLU A 1 210 ? -5.293 -11.298 -7.539 1.00 94.75 210 GLU A C 1
ATOM 1497 O O . GLU A 1 210 ? -6.260 -12.048 -7.693 1.00 94.75 210 GLU A O 1
ATOM 1502 N N . GLY A 1 211 ? -5.393 -9.981 -7.693 1.00 94.69 211 GLY A N 1
ATOM 1503 C CA . GLY A 1 211 ? -6.596 -9.331 -8.200 1.00 94.69 211 GLY A CA 1
ATOM 1504 C C . GLY A 1 211 ? -6.531 -7.818 -8.059 1.00 94.69 211 GLY A C 1
ATOM 1505 O O . GLY A 1 211 ? -5.674 -7.293 -7.341 1.00 94.69 211 GLY A O 1
ATOM 1506 N N . CYS A 1 212 ? -7.465 -7.128 -8.715 1.00 94.56 212 CYS A N 1
ATOM 1507 C CA . CYS A 1 212 ? -7.633 -5.687 -8.567 1.00 94.56 212 CYS A CA 1
ATOM 1508 C C . CYS A 1 212 ? -8.850 -5.344 -7.678 1.00 94.56 212 CYS A C 1
ATOM 1510 O O . CYS A 1 212 ? -9.858 -6.057 -7.740 1.00 94.56 212 CYS A O 1
ATOM 1512 N N . PRO A 1 213 ? -8.736 -4.345 -6.777 1.00 90.81 213 PRO A N 1
ATOM 1513 C CA . PRO A 1 213 ? -9.807 -3.928 -5.873 1.00 90.81 213 PRO A CA 1
ATOM 1514 C C . PRO A 1 213 ? -11.102 -3.538 -6.569 1.00 90.81 213 PRO A C 1
ATOM 1516 O O . PRO A 1 213 ? -11.045 -2.719 -7.510 1.00 90.81 213 PRO A O 1
#

Secondary structure (DSSP, 8-state):
--GGG--TT-TT-TT-S------------SPPPPPP------EEE--EEEEEEE-TTTTS-GGG-EEEEEEEESS------S-HHHH-EEEEEEEEESS-EEEEEEE-SSTTEEE-TTSEEEEE-SS-TT-SEEEEEEEE-TTS-EEEEEEEEGGGS-------SSEEEEEEEEEETTS-EEEEEEEGGG--EEEEEETTEEEEE--SS----

pLDDT: mean 86.81, std 19.89, range [36.06, 98.88]

Nearest PDB structures (foldseek):
  4qae-assembly6_F  TM=2.720E-01  e=3.579E-01  Homo sapiens
  3sao-assembly2_B  TM=2.631E-01  e=3.579E-01  Gallus gallus
  5n47-assembly3_E  TM=2.568E-01  e=1.292E+00  Homo sapiens
  3lw2-assembly1_A  TM=1.399E-01  e=7.173E-01  Mus musculus

Sequence (213 aa):
MNAENNWWGCAAGPPGAGCDTGTGNVDTSPAAAVPNSCAPTVTATVRGKVFLVRDPSAGADPTRRRLLVLARELASGDMLVGNPITNGASIKIIANGVTSSSQTFSLPAGAQWRAISTFGFKCRDSLGTNGPVKFAQILKTPSGVFLAKVLILGKHGSVTIAPPNPGTDAGMIFTINSGESYCLKFGGSAGGIITAGNATVFKVKNPTREGCP

Radius of gyration: 22.19 Å; Cα contacts (8 Å, |Δi|>4): 545; chains: 1; bounding box: 46×49×66 Å

Solvent-accessible surface area (backbone atoms only — not comparable to full-atom values): 11400 Å² total; per-residue (Å²): 134,68,75,92,77,66,75,89,82,56,101,72,59,85,93,65,91,86,82,78,91,77,90,68,89,78,81,80,75,82,72,75,76,77,76,74,74,80,73,75,74,57,67,44,57,42,24,21,38,36,42,36,32,36,19,86,52,56,74,79,44,46,46,65,24,37,38,40,42,33,33,53,23,77,72,44,88,72,79,91,53,60,48,41,46,79,54,4,33,38,39,37,42,39,33,34,39,78,47,60,36,65,50,7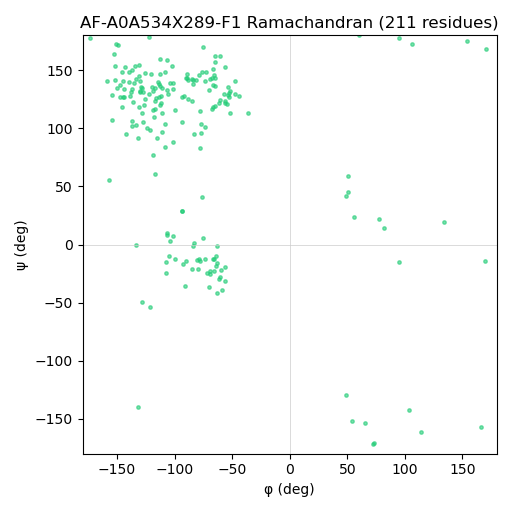5,44,72,40,78,45,36,90,52,41,43,72,49,73,98,42,26,40,36,35,54,34,88,82,21,87,82,27,26,59,33,32,39,36,43,36,45,46,95,84,28,34,35,38,35,39,38,36,34,34,14,74,28,32,94,49,86,64,58,24,10,51,51,46,58,33,34,25,36,37,43,33,28,38,97,40,33,33,41,20,21,14,32,24,66,93,10,29,48,45,75,82,38,40,35,56,38,34,22,30,34,37,52,26,78,33,46,30,69,105